Protein AF-A0A0J7JYN9-F1 (afdb_monomer_lite)

Sequence (195 aa):
MRRTNKNFGGDVMFTVDMVTIINQTKFLSNDKNKRRLIEYLSKHLQTAGVAVKQADHDADRLIVTTAIAESIQHDKVVTVGEDIDLAVLMIGLTHADRNIHFFKQGRGKTDIRVFYDPEASRQSIGDAGKRLMLALYGVPIEDTHLDNYRFKRFQTSVARAKLEGLVGRHVAVDDSAYNDPKSVCLVKECLVRIE

pLDDT: mean 71.58, std 19.41, range [25.06, 92.88]

Secondary structure (DSSP, 8-state):
-------PPPP----TT----S-HHHHHTSHHHHHHHHHHHHHHHHHTT------SS-HHHHHHHHHHHHTTT-S-EEEE-S-HHHHHHHHHHS-TTS-EEEE---S-----GGGT-TT--HHHHHHHHHHHHHHHTT--TT---HHHHHHHHHHHHHHHHHHTTS--------------TT-EEE-TTSS----

Foldseek 3Di:
DDDDPPLAADQDDDDPPDDDPDDPVNQLSDPNSLVVVQVVLLVVCVVVVHDADEDPDDVLVVQLVVQQVVQVVAVAAEEEDLDVVSVVVNVVPPDPVTRYYYHHPFPADQDCVLVVDPPRDPVNVVQSVQSVVCRSVNHPPPDSDPVVVVVVVVVVVVVVVVVVVDDDDDDDDDDDDDDDPRYDYNYPSSHDDDD

Organism: Lasius niger (NCBI:txid67767)

Radius of gyration: 20.42 Å; chains: 1; bounding box: 53×40×58 Å

Structure (mmCIF, N/CA/C/O backbone):
data_AF-A0A0J7JYN9-F1
#
_entry.id   AF-A0A0J7JYN9-F1
#
loop_
_atom_site.group_PDB
_atom_site.id
_atom_site.type_symbol
_atom_site.label_atom_id
_atom_site.label_alt_id
_atom_site.label_comp_id
_atom_site.label_asym_id
_atom_site.label_entity_id
_atom_site.label_seq_id
_atom_site.pdbx_PDB_ins_code
_atom_site.Cartn_x
_atom_site.Cartn_y
_atom_site.Cartn_z
_atom_site.occupancy
_atom_site.B_iso_or_equiv
_atom_site.auth_seq_id
_atom_site.auth_comp_id
_atom_site.auth_asym_id
_atom_site.auth_atom_id
_atom_site.pdbx_PDB_model_num
ATOM 1 N N . MET A 1 1 ? 33.692 20.670 -15.232 1.00 38.22 1 MET A N 1
ATOM 2 C CA . MET A 1 1 ? 32.420 20.457 -15.959 1.00 38.22 1 MET A CA 1
ATOM 3 C C . MET A 1 1 ? 32.318 18.974 -16.334 1.00 38.22 1 MET A C 1
ATOM 5 O O . MET A 1 1 ? 32.976 18.552 -17.274 1.00 38.22 1 MET A O 1
ATOM 9 N N . ARG A 1 2 ? 31.622 18.139 -15.544 1.00 41.62 2 ARG A N 1
ATOM 10 C CA . ARG A 1 2 ? 31.469 16.693 -15.824 1.00 41.62 2 ARG A CA 1
ATOM 11 C C . ARG A 1 2 ? 30.215 16.484 -16.677 1.00 41.62 2 ARG A C 1
ATOM 13 O O . ARG A 1 2 ? 29.117 16.743 -16.197 1.00 41.62 2 ARG A O 1
ATOM 20 N N . ARG A 1 3 ? 30.374 16.037 -17.926 1.00 44.75 3 ARG A N 1
ATOM 21 C CA . ARG A 1 3 ? 29.251 15.597 -18.770 1.00 44.75 3 ARG A CA 1
ATOM 22 C C . ARG A 1 3 ? 28.662 14.308 -18.182 1.00 44.75 3 ARG A C 1
ATOM 24 O O . ARG A 1 3 ? 29.355 13.305 -18.050 1.00 44.75 3 ARG A O 1
ATOM 31 N N . THR A 1 4 ? 27.395 14.373 -17.795 1.00 47.06 4 THR A N 1
ATOM 32 C CA . THR A 1 4 ? 26.549 13.267 -17.344 1.00 47.06 4 THR A CA 1
ATOM 33 C C . THR A 1 4 ? 26.216 12.333 -18.511 1.00 47.06 4 THR A C 1
ATOM 35 O O . THR A 1 4 ? 25.316 12.634 -19.288 1.00 47.06 4 THR A O 1
ATOM 38 N N . ASN A 1 5 ? 26.884 11.183 -18.612 1.00 46.59 5 ASN A N 1
ATOM 39 C CA . ASN A 1 5 ? 26.358 10.045 -19.370 1.00 46.59 5 ASN A CA 1
ATOM 40 C C . ASN A 1 5 ? 25.637 9.128 -18.377 1.00 46.59 5 ASN A C 1
ATOM 42 O O . ASN A 1 5 ? 26.256 8.269 -17.752 1.00 46.59 5 ASN A O 1
ATOM 46 N N . LYS A 1 6 ? 24.331 9.347 -18.174 1.00 54.72 6 LYS A N 1
ATOM 47 C CA . LYS A 1 6 ? 23.483 8.353 -17.501 1.00 54.72 6 LYS A CA 1
ATOM 48 C C . LYS A 1 6 ? 23.354 7.171 -18.465 1.00 54.72 6 LYS A C 1
ATOM 50 O O . LYS A 1 6 ? 22.736 7.305 -19.515 1.00 54.72 6 LYS A O 1
ATOM 55 N N . ASN A 1 7 ? 23.972 6.041 -18.131 1.00 58.22 7 ASN A N 1
ATOM 56 C CA . ASN A 1 7 ? 23.825 4.790 -18.874 1.00 58.22 7 ASN A CA 1
ATOM 57 C C . ASN A 1 7 ? 22.391 4.262 -18.710 1.00 58.22 7 ASN A C 1
ATOM 59 O O . ASN A 1 7 ? 22.127 3.442 -17.834 1.00 58.22 7 ASN A O 1
ATOM 63 N N . PHE A 1 8 ? 21.463 4.751 -19.528 1.00 60.78 8 PHE A N 1
ATOM 64 C CA . PHE A 1 8 ? 20.117 4.198 -19.621 1.00 60.78 8 PHE A CA 1
ATOM 65 C C . PHE A 1 8 ? 20.155 2.810 -20.273 1.00 60.78 8 PHE A C 1
ATOM 67 O O . PHE A 1 8 ? 20.978 2.537 -21.152 1.00 60.78 8 PHE A O 1
ATOM 74 N N . GLY A 1 9 ? 19.277 1.911 -19.827 1.00 68.69 9 GLY A N 1
ATOM 75 C CA . GLY A 1 9 ? 19.053 0.632 -20.493 1.00 68.69 9 GLY A CA 1
ATOM 76 C C . GLY A 1 9 ? 18.621 0.831 -21.945 1.00 68.69 9 GLY A C 1
ATOM 77 O O . GLY A 1 9 ? 17.941 1.805 -22.268 1.00 68.69 9 GLY A O 1
ATOM 78 N N . GLY A 1 10 ? 19.010 -0.095 -22.825 1.00 80.75 10 GLY A N 1
ATOM 79 C CA . GLY A 1 10 ? 18.531 -0.101 -24.208 1.00 80.75 10 GLY A CA 1
ATOM 80 C C . GLY A 1 10 ? 17.004 -0.188 -24.275 1.00 80.75 10 GLY A C 1
ATOM 81 O O . GLY A 1 10 ? 16.360 -0.628 -23.321 1.00 80.75 10 GLY A O 1
ATOM 82 N N . ASP A 1 11 ? 16.430 0.261 -25.388 1.00 84.19 11 ASP A N 1
ATOM 83 C CA . ASP A 1 11 ? 15.005 0.075 -25.659 1.00 84.19 11 ASP A CA 1
ATOM 84 C C . ASP A 1 11 ? 14.732 -1.419 -25.896 1.00 84.19 11 ASP A C 1
ATOM 86 O O . ASP A 1 11 ? 15.396 -2.037 -26.729 1.00 84.19 11 ASP A O 1
ATOM 90 N N . VAL A 1 12 ? 13.807 -2.009 -25.139 1.00 83.69 12 VAL A N 1
ATOM 91 C CA . VAL A 1 12 ? 13.514 -3.446 -25.179 1.00 83.69 12 VAL A CA 1
ATOM 92 C C . VAL A 1 12 ? 12.083 -3.652 -25.648 1.00 83.69 12 VAL A C 1
ATOM 94 O O . VAL A 1 12 ? 11.126 -3.194 -25.021 1.00 83.69 12 VAL A O 1
ATOM 97 N N . MET A 1 13 ? 11.939 -4.379 -26.751 1.00 83.62 13 MET A N 1
ATOM 98 C CA . MET A 1 13 ? 10.662 -4.933 -27.186 1.00 83.62 13 MET A CA 1
ATOM 99 C C . MET A 1 13 ? 10.575 -6.356 -26.647 1.00 83.62 13 MET A C 1
ATOM 101 O O . MET A 1 13 ? 11.394 -7.190 -27.026 1.00 83.62 13 MET A O 1
ATOM 105 N N . PHE A 1 14 ? 9.633 -6.613 -25.742 1.00 81.62 14 PHE A N 1
ATOM 106 C CA . PHE A 1 14 ? 9.467 -7.916 -25.101 1.00 81.62 14 PHE A CA 1
ATOM 107 C C . PHE A 1 14 ? 8.053 -8.460 -25.308 1.00 81.62 14 PHE A C 1
ATOM 109 O O . PHE A 1 14 ? 7.089 -7.704 -25.439 1.00 81.62 14 PHE A O 1
ATOM 116 N N . THR A 1 15 ? 7.959 -9.785 -25.359 1.00 78.88 15 THR A N 1
ATOM 117 C CA . THR A 1 15 ? 6.719 -10.563 -25.439 1.00 78.88 15 THR A CA 1
ATOM 118 C C . THR A 1 15 ? 6.580 -11.433 -24.189 1.00 78.88 15 THR A C 1
ATOM 120 O O . THR A 1 15 ? 7.527 -11.545 -23.412 1.00 78.88 15 THR A O 1
ATOM 123 N N . VAL A 1 16 ? 5.406 -12.042 -23.989 1.00 72.62 16 VAL A N 1
ATOM 124 C CA . VAL A 1 16 ? 5.080 -12.853 -22.795 1.00 72.62 16 VAL A CA 1
ATOM 125 C C . VAL A 1 16 ? 6.121 -13.942 -22.533 1.00 72.62 16 VAL A C 1
ATOM 127 O O . VAL A 1 16 ? 6.549 -14.132 -21.402 1.00 72.62 16 VAL A O 1
ATOM 130 N N . ASP A 1 17 ? 6.569 -14.602 -23.599 1.00 77.12 17 ASP A N 1
ATOM 131 C CA . ASP A 1 17 ? 7.459 -15.764 -23.524 1.00 77.12 17 ASP A CA 1
ATOM 132 C C . ASP A 1 17 ? 8.952 -15.385 -23.554 1.00 77.12 17 ASP A C 1
ATOM 134 O O . ASP A 1 17 ? 9.829 -16.251 -23.598 1.00 77.12 17 ASP A O 1
ATOM 138 N N . MET A 1 18 ? 9.276 -14.087 -23.574 1.00 81.00 18 MET A N 1
ATOM 139 C CA . MET A 1 18 ? 10.654 -13.626 -23.700 1.00 81.00 18 MET A CA 1
ATOM 140 C C . MET A 1 18 ? 11.376 -13.644 -22.349 1.00 81.00 18 MET A C 1
ATOM 142 O O . MET A 1 18 ? 11.083 -12.854 -21.454 1.00 81.00 18 MET A O 1
ATOM 146 N N . VAL A 1 19 ? 12.429 -14.456 -22.241 1.00 73.75 19 VAL A N 1
ATOM 147 C CA . VAL A 1 19 ? 13.374 -14.375 -21.119 1.00 73.75 19 VAL A CA 1
ATOM 148 C C . VAL A 1 19 ? 14.332 -13.206 -21.355 1.00 73.75 19 VAL A C 1
ATOM 150 O O . VAL A 1 19 ? 15.215 -13.257 -22.214 1.00 73.75 19 VAL A O 1
ATOM 153 N N . THR A 1 20 ? 14.174 -12.119 -20.601 1.00 68.56 20 THR A N 1
ATOM 154 C CA . THR A 1 20 ? 15.072 -10.962 -20.701 1.00 68.56 20 THR A CA 1
ATOM 155 C C . THR A 1 20 ? 16.401 -11.231 -19.995 1.00 68.56 20 THR A C 1
ATOM 157 O O . THR A 1 20 ? 16.443 -11.433 -18.787 1.00 68.56 20 THR A O 1
ATOM 160 N N . ILE A 1 21 ? 17.511 -11.139 -20.734 1.00 78.50 21 ILE A N 1
ATOM 161 C CA . ILE A 1 21 ? 18.886 -11.274 -20.199 1.00 78.50 21 ILE A CA 1
ATOM 162 C C . ILE A 1 21 ? 19.327 -9.996 -19.443 1.00 78.50 21 ILE A C 1
ATOM 164 O O . ILE A 1 21 ? 20.354 -9.950 -18.766 1.00 78.50 21 ILE A O 1
ATOM 168 N N . ILE A 1 22 ? 18.551 -8.917 -19.557 1.00 80.56 22 ILE A N 1
ATOM 169 C CA . ILE A 1 22 ? 18.869 -7.611 -18.983 1.00 80.56 22 ILE A CA 1
ATOM 170 C C . ILE A 1 22 ? 18.471 -7.595 -17.504 1.00 80.56 22 ILE A C 1
ATOM 172 O O . ILE A 1 22 ? 17.352 -7.945 -17.150 1.00 80.56 22 ILE A O 1
ATOM 176 N N . ASN A 1 23 ? 19.376 -7.128 -16.640 1.00 83.00 23 ASN A N 1
ATOM 177 C CA . ASN A 1 23 ? 19.081 -6.916 -15.222 1.00 83.00 23 ASN A CA 1
ATOM 178 C C . ASN A 1 23 ? 17.904 -5.933 -15.050 1.00 83.00 23 ASN A C 1
ATOM 180 O O . ASN A 1 23 ? 17.894 -4.873 -15.682 1.00 83.00 23 ASN A O 1
ATOM 184 N N . GLN A 1 24 ? 16.975 -6.258 -14.148 1.00 83.94 24 GLN A N 1
ATOM 185 C CA . GLN A 1 24 ? 15.835 -5.442 -13.733 1.00 83.94 24 GLN A CA 1
ATOM 186 C C . GLN A 1 24 ? 16.175 -3.951 -13.596 1.00 83.94 24 GLN A C 1
ATOM 188 O O . GLN A 1 24 ? 15.554 -3.132 -14.260 1.00 83.94 24 GLN A O 1
ATOM 193 N N . THR A 1 25 ? 17.195 -3.567 -12.824 1.00 82.81 25 THR A N 1
ATOM 194 C CA . THR A 1 25 ? 17.520 -2.140 -12.615 1.00 82.81 25 THR A CA 1
ATOM 195 C C . THR A 1 25 ? 17.874 -1.434 -13.925 1.00 82.81 25 THR A C 1
ATOM 197 O O . THR A 1 25 ? 17.509 -0.282 -14.152 1.00 82.81 25 THR A O 1
ATOM 200 N N . LYS A 1 26 ? 18.560 -2.138 -14.832 1.00 83.25 26 LYS A N 1
ATOM 201 C CA . LYS A 1 26 ? 18.935 -1.600 -16.142 1.00 83.25 26 LYS A CA 1
ATOM 202 C C . LYS A 1 26 ? 17.728 -1.523 -17.069 1.00 83.25 26 LYS A C 1
ATOM 204 O O . LYS A 1 26 ? 17.564 -0.514 -17.746 1.00 83.25 26 LYS A O 1
ATOM 209 N N . PHE A 1 27 ? 16.878 -2.544 -17.074 1.00 85.81 27 PHE A N 1
ATOM 210 C CA . PHE A 1 27 ? 15.635 -2.550 -17.840 1.00 85.81 27 PHE A CA 1
ATOM 211 C C . PHE A 1 27 ? 14.717 -1.399 -17.411 1.00 85.81 27 PHE A C 1
ATOM 213 O O . PHE A 1 27 ? 14.272 -0.620 -18.253 1.00 85.81 27 PHE A O 1
ATOM 220 N N . LEU A 1 28 ? 14.532 -1.247 -16.099 1.00 85.19 28 LEU A N 1
ATOM 221 C CA . LEU A 1 28 ? 13.685 -0.229 -15.496 1.00 85.19 28 LEU A CA 1
ATOM 222 C C . LEU A 1 28 ? 14.291 1.157 -15.555 1.00 85.19 28 LEU A C 1
ATOM 224 O O . LEU A 1 28 ? 13.545 2.112 -15.554 1.00 85.19 28 LEU A O 1
ATOM 228 N N . SER A 1 29 ? 15.602 1.329 -15.699 1.00 83.62 29 SER A N 1
ATOM 229 C CA . SER A 1 29 ? 16.149 2.679 -15.887 1.00 83.62 29 SER A CA 1
ATOM 230 C C . SER A 1 29 ? 15.574 3.409 -17.115 1.00 83.62 29 SER A C 1
ATOM 232 O O . SER A 1 29 ? 15.625 4.633 -17.156 1.00 83.62 29 SER A O 1
ATOM 234 N N . ASN A 1 30 ? 15.034 2.686 -18.105 1.00 84.88 30 ASN A N 1
ATOM 235 C CA . ASN A 1 30 ? 14.475 3.246 -19.332 1.00 84.88 30 ASN A CA 1
ATOM 236 C C . ASN A 1 30 ? 12.947 3.421 -19.244 1.00 84.88 30 ASN A C 1
ATOM 238 O O . ASN A 1 30 ? 12.197 2.447 -19.159 1.00 84.88 30 ASN A O 1
ATOM 242 N N . ASP A 1 31 ? 12.479 4.664 -19.372 1.00 85.06 31 ASP A N 1
ATOM 243 C CA . ASP A 1 31 ? 11.058 5.018 -19.261 1.00 85.06 31 ASP A CA 1
ATOM 244 C C . ASP A 1 31 ? 10.167 4.390 -20.343 1.00 85.06 31 ASP A C 1
ATOM 246 O O . ASP A 1 31 ? 8.990 4.128 -20.094 1.00 85.06 31 ASP A O 1
ATOM 250 N N . LYS A 1 32 ? 10.698 4.107 -21.542 1.00 85.50 32 LYS A N 1
ATOM 251 C CA . LYS A 1 32 ? 9.938 3.399 -22.588 1.00 85.50 32 LYS A CA 1
ATOM 252 C C . LYS A 1 32 ? 9.649 1.964 -22.166 1.00 85.50 32 LYS A C 1
ATOM 254 O O . LYS A 1 32 ? 8.532 1.489 -22.352 1.00 85.50 32 LYS A O 1
ATOM 259 N N . ASN A 1 33 ? 10.634 1.304 -21.560 1.00 87.00 33 ASN A N 1
ATOM 260 C CA . ASN A 1 33 ? 10.485 -0.057 -21.055 1.00 87.00 33 ASN A CA 1
ATOM 261 C C . ASN A 1 33 ? 9.500 -0.091 -19.883 1.00 87.00 33 ASN A C 1
ATOM 263 O O . ASN A 1 33 ? 8.601 -0.928 -19.882 1.00 87.00 33 ASN A O 1
ATOM 267 N N . LYS A 1 34 ? 9.613 0.861 -18.940 1.00 85.81 34 LYS A N 1
ATOM 268 C CA . LYS A 1 34 ? 8.647 1.020 -17.838 1.00 85.81 34 LYS A CA 1
ATOM 269 C C . LYS A 1 34 ? 7.223 1.148 -18.366 1.00 85.81 34 LYS A C 1
ATOM 271 O O . LYS A 1 34 ? 6.345 0.404 -17.948 1.00 85.81 34 LYS A O 1
ATOM 276 N N . ARG A 1 35 ? 7.006 2.061 -19.317 1.00 85.31 35 ARG A N 1
ATOM 277 C CA . ARG A 1 35 ? 5.677 2.328 -19.874 1.00 85.31 35 ARG A CA 1
ATOM 278 C C . ARG A 1 35 ? 5.087 1.104 -20.563 1.00 85.31 35 ARG A C 1
ATOM 280 O O . ARG A 1 35 ? 3.962 0.739 -20.256 1.00 85.31 35 ARG A O 1
ATOM 287 N N . ARG A 1 36 ? 5.861 0.426 -21.419 1.00 87.00 36 ARG A N 1
ATOM 288 C CA . ARG A 1 36 ? 5.397 -0.806 -22.077 1.00 87.00 36 ARG A CA 1
ATOM 289 C C . ARG A 1 36 ? 5.079 -1.908 -21.075 1.00 87.00 36 ARG A C 1
ATOM 291 O O . ARG A 1 36 ? 4.117 -2.638 -21.274 1.00 87.00 36 ARG A O 1
ATOM 298 N N . LEU A 1 37 ? 5.861 -2.027 -20.002 1.00 87.81 37 LEU A N 1
ATOM 299 C CA . LEU A 1 37 ? 5.603 -3.015 -18.957 1.00 87.81 37 LEU A CA 1
ATOM 300 C C . LEU A 1 37 ? 4.318 -2.701 -18.188 1.00 87.81 37 LEU A C 1
ATOM 302 O O . LEU A 1 37 ? 3.512 -3.601 -17.971 1.00 87.81 37 LEU A O 1
ATOM 306 N N . ILE A 1 38 ? 4.081 -1.430 -17.864 1.00 86.81 38 ILE A N 1
A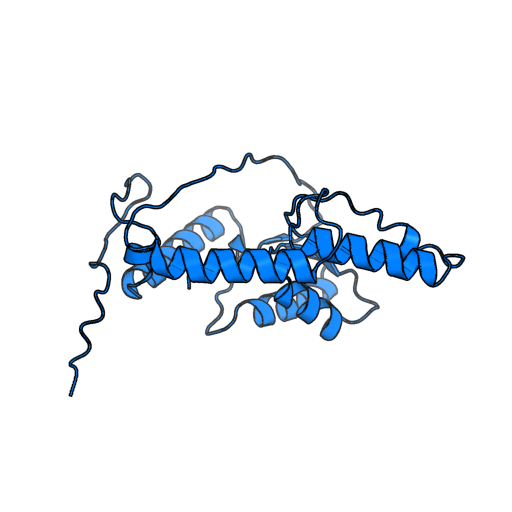TOM 307 C CA . ILE A 1 38 ? 2.829 -0.977 -17.247 1.00 86.81 38 ILE A CA 1
ATOM 308 C C . ILE A 1 38 ? 1.633 -1.247 -18.167 1.00 86.81 38 ILE A C 1
ATOM 310 O O . ILE A 1 38 ? 0.645 -1.824 -17.719 1.00 86.81 38 ILE A O 1
ATOM 314 N N . GLU A 1 39 ? 1.719 -0.883 -19.447 1.00 87.50 39 GLU A N 1
ATOM 315 C CA . GLU A 1 39 ? 0.658 -1.119 -20.436 1.00 87.50 39 GLU A CA 1
ATOM 316 C C . GLU A 1 39 ? 0.359 -2.615 -20.595 1.00 87.50 39 GLU A C 1
ATOM 318 O O . GLU A 1 39 ? -0.801 -3.031 -20.600 1.00 87.50 39 GLU A O 1
ATOM 323 N N . TYR A 1 40 ? 1.411 -3.431 -20.680 1.00 88.25 40 TYR A N 1
ATOM 324 C CA . TYR A 1 40 ? 1.302 -4.877 -20.809 1.00 88.25 40 TYR A CA 1
ATOM 325 C C . TYR A 1 40 ? 0.595 -5.508 -19.601 1.00 88.25 40 TYR A C 1
ATOM 327 O O . TYR A 1 40 ? -0.392 -6.226 -19.770 1.00 88.25 40 TYR A O 1
ATOM 335 N N . LEU A 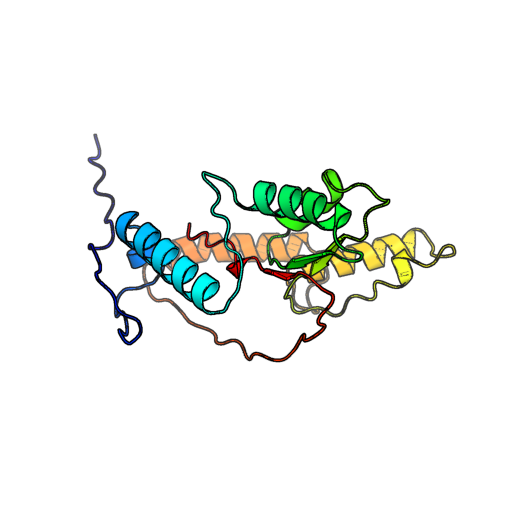1 41 ? 1.054 -5.200 -18.384 1.00 87.06 41 LEU A N 1
ATOM 336 C CA . LEU A 1 41 ? 0.463 -5.711 -17.146 1.00 87.06 41 LEU A CA 1
ATOM 337 C C . LEU A 1 41 ? -0.981 -5.232 -16.969 1.00 87.06 41 LEU A C 1
ATOM 339 O O . LEU A 1 41 ? -1.857 -6.030 -16.644 1.00 87.06 41 LEU A O 1
ATOM 343 N N . SER A 1 42 ? -1.251 -3.958 -17.268 1.00 85.69 42 SER A N 1
ATOM 344 C CA . SER A 1 42 ? -2.602 -3.391 -17.200 1.00 85.69 42 SER A CA 1
ATOM 345 C C . SER A 1 42 ? -3.568 -4.150 -18.105 1.00 85.69 42 SER A C 1
ATOM 347 O O . SER A 1 42 ? -4.649 -4.544 -17.674 1.00 85.69 42 SER A O 1
ATOM 349 N N . LYS A 1 43 ? -3.160 -4.423 -19.349 1.00 87.00 43 LYS A N 1
ATOM 350 C CA . LYS A 1 43 ? -3.974 -5.182 -20.301 1.00 87.00 43 LYS A CA 1
ATOM 351 C C . LYS A 1 43 ? -4.181 -6.630 -19.856 1.00 87.00 43 LYS A C 1
ATOM 353 O O . LYS A 1 43 ? -5.272 -7.172 -20.033 1.00 87.00 43 LYS A O 1
ATOM 358 N N . HIS A 1 44 ? -3.153 -7.260 -19.290 1.00 86.75 44 HIS A N 1
ATOM 359 C CA . HIS A 1 44 ? -3.241 -8.633 -18.798 1.00 86.75 44 HIS A CA 1
ATOM 360 C C . HIS A 1 44 ? -4.245 -8.754 -17.641 1.00 86.75 44 HIS A C 1
ATOM 362 O O . HIS A 1 44 ? -5.139 -9.595 -17.692 1.00 86.75 44 HIS A O 1
ATOM 368 N N . LEU A 1 45 ? -4.172 -7.849 -16.662 1.00 84.19 45 LEU A N 1
ATOM 369 C CA . LEU A 1 45 ? -5.106 -7.789 -15.533 1.00 84.19 45 LEU A CA 1
ATOM 370 C C . LEU A 1 45 ? -6.542 -7.497 -15.984 1.00 84.19 45 LEU A C 1
ATOM 372 O O . LEU A 1 45 ? -7.471 -8.186 -15.570 1.00 84.19 45 LEU A O 1
ATOM 376 N N . GLN A 1 46 ? -6.723 -6.544 -16.900 1.00 85.25 46 GLN A N 1
ATOM 377 C CA . GLN A 1 46 ? -8.036 -6.255 -17.489 1.00 85.25 46 GLN A CA 1
ATOM 378 C C . GLN A 1 46 ? -8.624 -7.472 -18.211 1.00 85.25 46 GLN A C 1
ATOM 380 O O . GLN A 1 46 ? -9.815 -7.746 -18.092 1.00 85.25 46 GLN A O 1
ATOM 385 N N . THR A 1 47 ? -7.790 -8.238 -18.921 1.00 87.94 47 THR A N 1
ATOM 386 C CA . THR A 1 47 ? -8.214 -9.480 -19.591 1.00 87.94 47 THR A CA 1
ATOM 387 C C . THR A 1 47 ? -8.631 -10.552 -18.581 1.00 87.94 47 THR A C 1
ATOM 389 O O . THR A 1 47 ? -9.558 -11.312 -18.845 1.00 87.94 47 THR A O 1
ATOM 392 N N . ALA A 1 48 ? -8.007 -10.578 -17.402 1.00 85.38 48 ALA A N 1
ATOM 393 C CA . ALA A 1 48 ? -8.402 -11.430 -16.281 1.00 85.38 48 ALA A CA 1
ATOM 394 C C . ALA A 1 48 ? -9.652 -10.923 -15.525 1.00 85.38 48 ALA A C 1
ATOM 396 O O . ALA A 1 48 ? -10.027 -11.501 -14.508 1.00 85.38 48 ALA A O 1
ATOM 397 N N . GLY A 1 49 ? -10.308 -9.857 -16.004 1.00 81.88 49 GLY A N 1
ATOM 398 C CA . GLY A 1 49 ? -11.509 -9.284 -15.389 1.00 81.88 49 GLY A CA 1
ATOM 399 C C . GLY A 1 49 ? -11.227 -8.345 -14.216 1.00 81.88 49 GLY A C 1
ATOM 400 O O . GLY A 1 49 ? -12.150 -7.979 -13.490 1.00 81.88 49 GLY A O 1
ATOM 401 N N . VAL A 1 50 ? -9.972 -7.937 -14.023 1.00 83.44 50 VAL A N 1
ATOM 402 C CA . VAL A 1 50 ? -9.565 -7.052 -12.931 1.00 83.44 50 VAL A CA 1
ATOM 403 C C . VAL A 1 50 ? -9.566 -5.599 -13.399 1.00 83.44 50 VAL A C 1
ATOM 405 O O . VAL A 1 50 ? -8.960 -5.249 -14.413 1.00 83.44 50 VAL A O 1
ATOM 408 N N . ALA A 1 51 ? -10.234 -4.723 -12.648 1.00 83.50 51 ALA A N 1
ATOM 409 C CA . ALA A 1 51 ? -10.225 -3.293 -12.929 1.00 83.50 51 ALA A CA 1
ATOM 410 C C . ALA A 1 51 ? -8.849 -2.685 -12.609 1.00 83.50 51 ALA A C 1
ATOM 412 O O . ALA A 1 51 ? -8.318 -2.864 -11.515 1.00 83.50 51 ALA A O 1
ATOM 413 N N . VAL A 1 52 ? -8.297 -1.921 -13.552 1.00 83.94 52 VAL A N 1
ATOM 414 C CA . VAL A 1 52 ? -6.991 -1.263 -13.412 1.00 83.94 52 VAL A CA 1
ATOM 415 C C . VAL A 1 52 ? -7.177 0.248 -13.458 1.00 83.94 52 VAL A C 1
ATOM 417 O O . VAL A 1 52 ? -7.837 0.773 -14.355 1.00 83.94 52 VAL A O 1
ATOM 420 N N . LYS A 1 53 ? -6.563 0.948 -12.504 1.00 85.38 53 LYS A N 1
ATOM 421 C CA . LYS A 1 53 ? -6.413 2.410 -12.492 1.00 85.38 53 LYS A CA 1
ATOM 422 C C . LYS A 1 53 ? -4.915 2.705 -12.552 1.00 85.38 53 LYS A C 1
ATOM 424 O O . LYS A 1 53 ? -4.144 1.950 -11.983 1.00 85.38 53 LYS A O 1
ATOM 429 N N . GLN A 1 54 ? -4.486 3.766 -13.227 1.00 82.38 54 GLN A N 1
ATOM 430 C CA . GLN A 1 54 ? -3.075 4.169 -13.260 1.00 82.38 54 GLN A CA 1
ATOM 431 C C . GLN A 1 54 ? -2.912 5.492 -12.508 1.00 82.38 54 GLN A C 1
ATOM 433 O O . GLN A 1 54 ? -3.735 6.390 -12.663 1.00 82.38 54 GLN A O 1
ATOM 438 N N . ALA A 1 55 ? -1.874 5.601 -11.677 1.00 84.12 55 ALA A N 1
ATOM 439 C CA . ALA A 1 55 ? -1.515 6.858 -11.028 1.00 84.12 55 ALA A CA 1
ATOM 440 C C . ALA A 1 55 ? -0.633 7.704 -11.955 1.00 84.12 55 ALA A C 1
ATOM 442 O O . ALA A 1 55 ? 0.307 7.178 -12.551 1.00 84.12 55 ALA A O 1
ATOM 443 N N . ASP A 1 56 ? -0.883 9.013 -12.015 1.00 75.25 56 ASP A N 1
ATOM 444 C CA . ASP A 1 56 ? -0.012 9.954 -12.737 1.00 75.25 56 ASP A CA 1
ATOM 445 C C . ASP A 1 56 ? 1.316 10.198 -11.998 1.00 75.25 56 ASP A C 1
ATOM 447 O O . ASP A 1 56 ? 2.343 10.502 -12.609 1.00 75.25 56 ASP A O 1
ATOM 451 N N . HIS A 1 57 ? 1.289 10.075 -10.667 1.00 77.00 57 HIS A N 1
ATOM 452 C CA . HIS A 1 57 ? 2.418 10.304 -9.766 1.00 77.00 57 HIS A CA 1
ATOM 453 C C . HIS A 1 57 ? 2.497 9.180 -8.721 1.00 77.00 57 HIS A C 1
ATOM 455 O O . HIS A 1 57 ? 2.700 8.019 -9.066 1.00 77.00 57 HIS A O 1
ATOM 461 N N . ASP A 1 58 ? 2.329 9.506 -7.439 1.00 79.81 58 ASP A N 1
ATOM 462 C CA . ASP A 1 58 ? 2.389 8.527 -6.364 1.00 79.81 58 ASP A CA 1
ATOM 463 C C . ASP A 1 58 ? 1.120 7.667 -6.303 1.00 79.81 58 ASP A C 1
ATOM 465 O O . ASP A 1 58 ? -0.007 8.173 -6.252 1.00 79.81 58 ASP A O 1
ATOM 469 N N . ALA A 1 59 ? 1.319 6.351 -6.293 1.00 83.88 59 ALA A N 1
ATOM 470 C CA . ALA A 1 59 ? 0.243 5.374 -6.241 1.00 83.88 59 ALA A CA 1
ATOM 471 C C . ALA A 1 59 ? -0.380 5.283 -4.844 1.00 83.88 59 ALA A C 1
ATOM 473 O O . ALA A 1 59 ? -1.566 4.978 -4.743 1.00 83.88 59 ALA A O 1
ATOM 474 N N . ASP A 1 60 ? 0.372 5.586 -3.780 1.00 88.31 60 ASP A N 1
ATOM 475 C CA . ASP A 1 60 ? -0.096 5.375 -2.408 1.00 88.31 60 ASP A CA 1
ATOM 476 C C . ASP A 1 60 ? -1.360 6.195 -2.121 1.00 88.31 60 ASP A C 1
ATOM 478 O O . ASP A 1 60 ? -2.372 5.656 -1.670 1.00 88.31 60 ASP A O 1
ATOM 482 N N . ARG A 1 61 ? -1.365 7.483 -2.493 1.00 87.75 61 ARG A N 1
ATOM 483 C CA . ARG A 1 61 ? -2.550 8.339 -2.340 1.00 87.75 61 ARG A CA 1
ATOM 484 C C . ARG A 1 61 ? -3.742 7.822 -3.143 1.00 87.75 61 ARG A C 1
ATOM 486 O O . ARG A 1 61 ? -4.848 7.834 -2.612 1.00 87.75 61 ARG A O 1
ATOM 493 N N . LEU A 1 62 ? -3.527 7.380 -4.387 1.00 88.38 62 LEU A N 1
ATOM 494 C CA . LEU A 1 62 ? -4.599 6.868 -5.248 1.00 88.38 62 LEU A CA 1
ATOM 495 C C . LEU A 1 62 ? -5.188 5.557 -4.709 1.00 88.38 62 LEU A C 1
ATOM 497 O O . LEU A 1 62 ? -6.398 5.346 -4.797 1.00 88.38 62 LEU A O 1
ATOM 501 N N . ILE A 1 63 ? -4.358 4.701 -4.113 1.00 89.12 63 ILE A N 1
ATOM 502 C CA . ILE A 1 63 ? -4.799 3.474 -3.447 1.00 89.12 63 ILE A CA 1
ATOM 503 C C . ILE A 1 63 ? -5.703 3.819 -2.259 1.00 89.12 63 ILE A C 1
ATOM 505 O O . ILE A 1 63 ? -6.813 3.296 -2.175 1.00 89.12 63 ILE A O 1
ATOM 509 N N . VAL A 1 64 ? -5.276 4.732 -1.376 1.00 89.50 64 VAL A N 1
ATOM 510 C CA . VAL A 1 64 ? -6.057 5.102 -0.182 1.00 89.50 64 VAL A CA 1
ATOM 511 C C . VAL A 1 64 ? -7.376 5.779 -0.554 1.00 89.50 64 VAL A C 1
ATOM 513 O O . VAL A 1 64 ? -8.426 5.399 -0.039 1.00 89.50 64 VAL A O 1
ATOM 516 N N . THR A 1 65 ? -7.365 6.746 -1.477 1.00 90.00 65 THR A N 1
ATOM 517 C CA . THR A 1 65 ? -8.609 7.408 -1.904 1.00 90.00 65 THR A CA 1
ATOM 518 C C . THR A 1 65 ? -9.560 6.448 -2.601 1.00 90.00 65 THR A C 1
ATOM 520 O O . THR A 1 65 ? -10.768 6.536 -2.384 1.00 90.00 65 THR A O 1
ATOM 523 N N . THR A 1 66 ? -9.038 5.512 -3.400 1.00 89.00 66 THR A N 1
ATOM 524 C CA . THR A 1 66 ? -9.868 4.471 -4.012 1.00 89.00 66 THR A CA 1
ATOM 525 C C . THR A 1 66 ? -10.469 3.572 -2.940 1.00 89.00 66 THR A C 1
ATOM 527 O O . THR A 1 66 ? -11.676 3.379 -2.947 1.00 89.00 66 THR A O 1
ATOM 530 N N . ALA A 1 67 ? -9.682 3.096 -1.972 1.00 89.12 67 ALA A N 1
ATOM 531 C CA . ALA A 1 67 ? -10.192 2.251 -0.895 1.00 89.12 67 ALA A CA 1
ATOM 532 C C . ALA A 1 67 ? -11.328 2.929 -0.108 1.00 89.12 67 ALA A C 1
ATOM 534 O O . ALA A 1 67 ? -12.348 2.301 0.173 1.00 89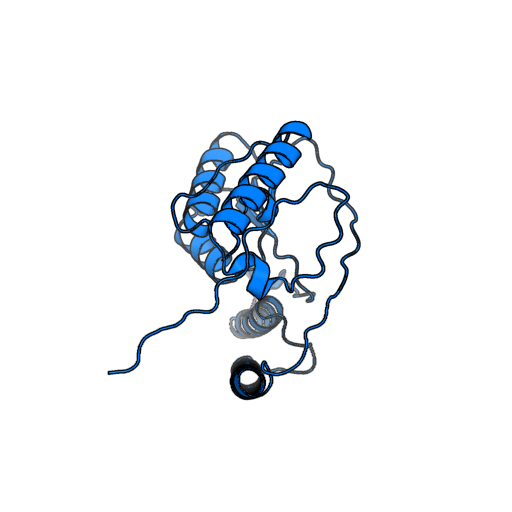.12 67 ALA A O 1
ATOM 535 N N . ILE A 1 68 ? -11.191 4.226 0.190 1.00 89.50 68 ILE A N 1
ATOM 536 C CA . ILE A 1 68 ? -12.232 5.014 0.864 1.00 89.50 68 ILE A CA 1
ATOM 537 C C . ILE A 1 68 ? -13.495 5.114 -0.001 1.00 89.50 68 ILE A C 1
ATOM 539 O O . ILE A 1 68 ? -14.592 4.904 0.514 1.00 89.50 68 ILE A O 1
ATOM 543 N N . ALA A 1 69 ? -13.363 5.392 -1.299 1.00 88.81 69 ALA A N 1
ATOM 544 C CA . ALA A 1 69 ? -14.510 5.463 -2.205 1.00 88.81 69 ALA A CA 1
ATOM 545 C C . ALA A 1 69 ? -15.243 4.113 -2.314 1.00 88.81 69 ALA A C 1
ATOM 547 O O . ALA A 1 69 ? -16.468 4.068 -2.204 1.00 88.81 69 ALA A O 1
ATOM 548 N N . GLU A 1 70 ? -14.499 3.013 -2.450 1.00 86.19 70 GLU A N 1
ATOM 549 C CA . GLU A 1 70 ? -15.057 1.657 -2.521 1.00 86.19 70 GLU A CA 1
ATOM 550 C C . GLU A 1 70 ? -15.710 1.233 -1.193 1.00 86.19 70 GLU A C 1
ATOM 552 O O . GLU A 1 70 ? -16.692 0.497 -1.194 1.00 86.19 70 GLU A O 1
ATOM 557 N N . SER A 1 71 ? -15.252 1.759 -0.049 1.00 85.75 71 SER A N 1
ATOM 558 C CA . SER A 1 71 ? -15.844 1.459 1.270 1.00 85.75 71 SER A CA 1
ATOM 559 C C . SER A 1 71 ? -17.270 1.991 1.455 1.00 85.75 71 SER A C 1
ATOM 561 O O . SER A 1 71 ? -17.929 1.685 2.445 1.00 85.75 71 SER A O 1
ATOM 563 N N . ILE A 1 72 ? -17.750 2.819 0.522 1.00 85.75 72 ILE A N 1
ATOM 564 C CA . ILE A 1 72 ? -19.144 3.271 0.479 1.00 85.75 72 ILE A CA 1
ATOM 565 C C . ILE A 1 72 ? -20.028 2.203 -0.177 1.00 85.75 72 ILE A C 1
ATOM 567 O O . ILE A 1 72 ? -21.188 2.058 0.197 1.00 85.75 72 ILE A O 1
ATOM 571 N N . GLN A 1 73 ? -19.490 1.478 -1.162 1.00 80.75 73 GLN A N 1
ATOM 572 C CA . GLN A 1 73 ? -20.229 0.492 -1.955 1.00 80.75 73 GLN A CA 1
ATOM 573 C C . GLN A 1 73 ? -20.047 -0.944 -1.452 1.00 80.75 73 GLN A C 1
ATOM 575 O O . GLN A 1 73 ? -20.824 -1.824 -1.818 1.00 80.75 73 GLN A O 1
ATOM 580 N N . HIS A 1 74 ? -19.043 -1.179 -0.608 1.00 81.50 74 HIS A N 1
ATOM 581 C CA . HIS A 1 74 ? -18.674 -2.500 -0.124 1.00 81.50 74 HIS A CA 1
ATOM 582 C C . HIS A 1 74 ? -18.579 -2.540 1.402 1.00 81.50 74 HIS A C 1
ATOM 584 O O . HIS A 1 74 ? -17.964 -1.674 2.021 1.00 81.50 74 HIS A O 1
ATOM 590 N N . ASP A 1 75 ? -19.110 -3.612 1.996 1.00 79.62 75 ASP A N 1
ATOM 591 C CA . ASP A 1 75 ? -19.081 -3.853 3.448 1.00 79.62 75 ASP A CA 1
ATOM 592 C C . ASP A 1 75 ? -17.657 -4.013 4.003 1.00 79.62 75 ASP A C 1
ATOM 594 O O . ASP A 1 75 ? -17.418 -3.841 5.201 1.00 79.62 75 ASP A O 1
ATOM 598 N N . LYS A 1 76 ? -16.711 -4.403 3.143 1.00 83.81 76 LYS A N 1
ATOM 599 C CA . LYS A 1 76 ? -15.315 -4.645 3.497 1.00 83.81 76 LYS A CA 1
ATOM 600 C C . LYS A 1 76 ? -14.409 -4.344 2.313 1.00 83.81 76 LYS A C 1
ATOM 602 O O . LYS A 1 76 ? -14.575 -4.921 1.239 1.00 83.81 76 LYS A O 1
ATOM 607 N N . VAL A 1 77 ? -13.398 -3.514 2.546 1.00 83.19 77 VAL A N 1
ATOM 608 C CA . VAL A 1 77 ? -12.351 -3.212 1.563 1.00 83.19 77 VAL A CA 1
ATOM 609 C C . VAL A 1 77 ? -11.004 -3.648 2.114 1.00 83.19 77 VAL A C 1
ATOM 611 O O . VAL A 1 77 ? -10.696 -3.406 3.281 1.00 83.19 77 VAL A O 1
ATOM 614 N N . VAL A 1 78 ? -10.196 -4.306 1.283 1.00 85.38 78 VAL A N 1
ATOM 615 C CA . VAL A 1 78 ? -8.843 -4.725 1.660 1.00 85.38 78 VAL A CA 1
ATOM 616 C C . VAL A 1 78 ? -7.834 -4.102 0.708 1.00 85.38 78 VAL A C 1
ATOM 618 O O . VAL A 1 78 ? -7.861 -4.345 -0.497 1.00 85.38 78 VAL A O 1
ATOM 621 N N . THR A 1 79 ? -6.924 -3.321 1.276 1.00 85.81 79 THR A N 1
ATOM 622 C CA . THR A 1 79 ? -5.761 -2.768 0.587 1.00 85.81 79 THR A CA 1
ATOM 623 C C . THR A 1 79 ? -4.569 -3.670 0.847 1.00 85.81 79 THR A C 1
ATOM 625 O O . THR A 1 79 ? -4.188 -3.855 2.002 1.00 85.81 79 THR A O 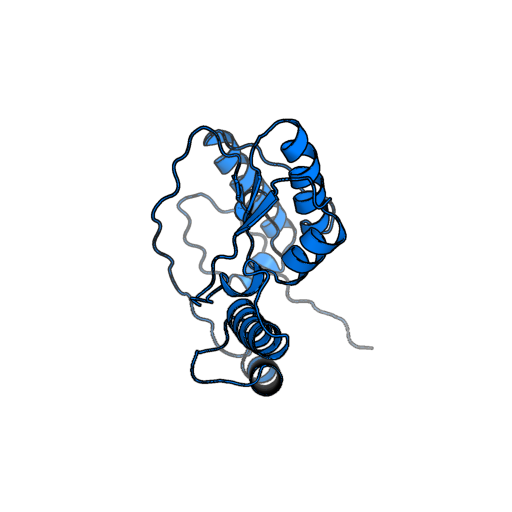1
ATOM 628 N N . VAL A 1 80 ? -3.948 -4.209 -0.198 1.00 84.31 80 VAL A N 1
ATOM 629 C CA . VAL A 1 80 ? -2.733 -5.023 -0.064 1.00 84.31 80 VAL A CA 1
ATOM 630 C C . VAL A 1 80 ? -1.518 -4.167 -0.379 1.00 84.31 80 VAL A C 1
ATOM 632 O O . VAL A 1 80 ? -1.518 -3.452 -1.377 1.00 84.31 80 VAL A O 1
ATOM 635 N N . GLY A 1 81 ? -0.466 -4.251 0.431 1.00 81.81 81 GLY A N 1
ATOM 636 C CA . GLY A 1 81 ? 0.795 -3.582 0.129 1.00 81.81 81 GLY A CA 1
ATOM 637 C C . GLY A 1 81 ? 1.917 -3.921 1.100 1.00 81.81 81 GLY A C 1
ATOM 638 O O . GLY A 1 81 ? 1.687 -4.342 2.230 1.00 81.81 81 GLY A O 1
ATOM 639 N N . GLU A 1 82 ? 3.159 -3.726 0.663 1.00 80.25 82 GLU A N 1
ATOM 640 C CA . GLU A 1 82 ? 4.329 -3.931 1.521 1.00 80.25 82 GLU A CA 1
ATOM 641 C C . GLU A 1 82 ? 4.784 -2.658 2.232 1.00 80.25 82 GLU A C 1
ATOM 643 O O . GLU A 1 82 ? 5.364 -2.743 3.316 1.00 80.25 82 GLU A O 1
ATOM 648 N N . ASP A 1 83 ? 4.522 -1.488 1.662 1.00 83.06 83 ASP A N 1
ATOM 649 C CA . ASP A 1 83 ? 5.099 -0.252 2.178 1.00 83.06 83 ASP A CA 1
ATOM 650 C C . ASP A 1 83 ? 4.421 0.210 3.467 1.00 83.06 83 ASP A C 1
ATOM 652 O O . ASP A 1 83 ? 3.196 0.254 3.589 1.00 83.06 83 ASP A O 1
ATOM 656 N N . ILE A 1 84 ? 5.251 0.572 4.444 1.00 82.44 84 ILE A N 1
ATOM 657 C CA . ILE A 1 84 ? 4.795 1.098 5.735 1.00 82.44 84 ILE A CA 1
ATOM 658 C C . ILE A 1 84 ? 4.189 2.489 5.545 1.00 82.44 84 ILE A C 1
ATOM 660 O O . ILE A 1 84 ? 3.205 2.812 6.205 1.00 82.44 84 ILE A O 1
ATOM 664 N N . ASP A 1 85 ? 4.729 3.281 4.618 1.00 84.81 85 ASP A N 1
ATOM 665 C CA . ASP A 1 85 ? 4.224 4.620 4.313 1.00 84.81 85 ASP A CA 1
ATOM 666 C C . ASP A 1 85 ? 2.763 4.570 3.839 1.00 84.81 85 ASP A C 1
ATOM 668 O O . ASP A 1 85 ? 1.946 5.381 4.273 1.00 84.81 85 ASP A O 1
ATOM 672 N N . LEU A 1 86 ? 2.387 3.536 3.076 1.00 85.44 86 LEU A N 1
ATOM 673 C CA . LEU A 1 86 ? 0.997 3.275 2.700 1.00 85.44 86 LEU A CA 1
ATOM 674 C C . LEU A 1 86 ? 0.121 2.951 3.922 1.00 85.44 86 LEU A C 1
ATOM 676 O O . LEU A 1 86 ? -0.990 3.465 4.032 1.00 85.44 86 LEU A O 1
ATOM 680 N N . ALA A 1 87 ? 0.613 2.148 4.871 1.00 85.31 87 ALA A N 1
ATOM 681 C CA . ALA A 1 87 ? -0.119 1.843 6.104 1.00 85.31 87 ALA A CA 1
ATOM 682 C C . ALA A 1 87 ? -0.343 3.099 6.966 1.00 85.31 87 ALA A C 1
ATOM 684 O O . ALA A 1 87 ? -1.437 3.319 7.485 1.00 85.31 87 ALA A O 1
ATOM 685 N N . VAL A 1 88 ? 0.682 3.946 7.086 1.00 87.81 88 VAL A N 1
ATOM 686 C CA . VAL A 1 88 ? 0.600 5.228 7.801 1.00 87.81 88 VAL A CA 1
ATOM 687 C C . VAL A 1 88 ? -0.393 6.162 7.111 1.00 87.81 88 VAL A C 1
ATOM 689 O O . VAL A 1 88 ? -1.225 6.777 7.779 1.00 87.81 88 VAL A O 1
ATOM 692 N N . LEU A 1 89 ? -0.358 6.228 5.778 1.00 90.06 89 LEU A N 1
ATOM 693 C CA . LEU A 1 89 ? -1.279 7.042 4.990 1.00 90.06 89 LEU A CA 1
ATOM 694 C C . LEU A 1 89 ? -2.736 6.582 5.157 1.00 90.06 89 LEU A C 1
ATOM 696 O O . LEU A 1 89 ? -3.627 7.418 5.304 1.00 90.06 89 LEU A O 1
ATOM 700 N N . MET A 1 90 ? -2.979 5.270 5.210 1.00 88.50 90 MET A N 1
ATOM 701 C CA . MET A 1 90 ? -4.303 4.699 5.482 1.00 88.50 90 MET A CA 1
ATOM 702 C C . MET A 1 90 ? -4.816 5.095 6.871 1.00 88.50 90 MET A C 1
ATOM 704 O O . MET A 1 90 ? -5.954 5.544 6.976 1.00 88.50 90 MET A O 1
ATOM 708 N N . ILE A 1 91 ? -3.987 4.991 7.919 1.00 87.25 91 ILE A N 1
ATOM 709 C CA . ILE A 1 91 ? -4.366 5.389 9.289 1.00 87.25 91 ILE A CA 1
ATOM 710 C C . ILE A 1 91 ? -4.709 6.883 9.356 1.00 87.25 91 ILE A C 1
ATOM 712 O O . ILE A 1 91 ? -5.641 7.268 10.055 1.00 87.25 91 ILE A O 1
ATOM 716 N N . GLY A 1 92 ? -3.965 7.727 8.639 1.00 88.81 92 GLY A N 1
ATOM 717 C CA . GLY A 1 92 ? -4.165 9.176 8.669 1.00 88.81 92 GLY A CA 1
ATOM 718 C C . GLY A 1 92 ? -5.374 9.677 7.874 1.00 88.81 92 GLY A C 1
ATOM 719 O O . GLY A 1 92 ? -5.929 10.716 8.223 1.00 88.81 92 GLY A O 1
ATOM 720 N N . LEU A 1 93 ? -5.767 8.983 6.800 1.00 89.62 93 LEU A N 1
ATOM 721 C CA . LEU A 1 93 ? -6.812 9.451 5.875 1.00 89.62 93 LEU A CA 1
ATOM 722 C C . LEU A 1 93 ? -8.140 8.695 5.983 1.00 89.62 93 LEU A C 1
ATOM 724 O O . LEU A 1 93 ? -9.158 9.203 5.516 1.00 89.62 93 LEU A O 1
ATOM 728 N N . THR A 1 94 ? -8.146 7.491 6.551 1.00 88.06 94 THR A N 1
ATOM 729 C CA . THR A 1 94 ? -9.362 6.677 6.651 1.00 88.06 94 THR A CA 1
ATOM 730 C C . THR A 1 94 ? -10.176 7.080 7.875 1.00 88.06 94 THR A C 1
ATOM 732 O O . THR A 1 94 ? -9.634 7.261 8.964 1.00 88.06 94 THR A O 1
ATOM 735 N N . HIS A 1 95 ? -11.495 7.191 7.720 1.00 84.19 95 HIS A N 1
ATOM 736 C CA . HIS A 1 95 ? -12.387 7.421 8.852 1.00 84.19 95 HIS A CA 1
ATOM 737 C C . HIS A 1 95 ? -12.580 6.139 9.675 1.00 84.19 95 HIS A C 1
ATOM 739 O O . HIS A 1 95 ? -12.693 5.046 9.123 1.00 84.19 95 HIS A O 1
ATOM 745 N N . ALA A 1 96 ? -12.648 6.274 11.002 1.00 80.31 96 ALA A N 1
ATOM 746 C CA . ALA A 1 96 ? -12.734 5.139 11.927 1.00 80.31 96 ALA A CA 1
ATOM 747 C C . ALA A 1 96 ? -14.040 4.322 11.811 1.00 80.31 96 ALA A C 1
ATOM 749 O O . ALA A 1 96 ? -14.098 3.202 12.307 1.00 80.31 96 ALA A O 1
ATOM 750 N N . ASP A 1 97 ? -15.077 4.865 11.167 1.00 83.06 97 ASP A N 1
ATOM 751 C CA . ASP A 1 97 ? -16.349 4.188 10.884 1.00 83.06 97 ASP A CA 1
ATOM 752 C C . ASP A 1 97 ? -16.283 3.271 9.649 1.00 83.06 97 ASP A C 1
ATOM 754 O O . ASP A 1 97 ? -17.234 2.539 9.377 1.00 83.06 97 ASP A O 1
ATOM 758 N N . ARG A 1 98 ? -15.183 3.303 8.884 1.00 80.38 98 ARG A N 1
ATOM 759 C CA . ARG A 1 98 ? -15.043 2.547 7.634 1.00 80.38 98 ARG A CA 1
ATOM 760 C C . ARG A 1 98 ? -14.321 1.230 7.852 1.00 80.38 98 ARG A C 1
ATOM 762 O O . ARG A 1 98 ? -13.254 1.168 8.456 1.00 80.38 98 ARG A O 1
ATOM 769 N N . ASN A 1 99 ? -14.883 0.171 7.276 1.00 83.38 99 ASN A N 1
ATOM 770 C CA . ASN A 1 99 ? -14.341 -1.177 7.373 1.00 83.38 99 ASN A CA 1
ATOM 771 C C . ASN A 1 99 ? -13.283 -1.432 6.287 1.00 83.38 99 ASN A C 1
ATOM 773 O O . ASN A 1 99 ? -13.493 -2.185 5.330 1.00 83.38 99 ASN A O 1
ATOM 777 N N . ILE A 1 100 ? -12.155 -0.731 6.413 1.00 84.94 100 ILE A N 1
ATOM 778 C CA . ILE A 1 100 ? -11.025 -0.833 5.491 1.00 84.94 100 ILE A CA 1
ATOM 779 C C . ILE A 1 100 ? -9.851 -1.485 6.209 1.00 84.94 100 ILE A C 1
ATOM 781 O O . ILE A 1 100 ? -9.403 -1.022 7.257 1.00 84.94 100 ILE A O 1
ATOM 785 N N . HIS A 1 101 ? -9.325 -2.555 5.625 1.00 84.50 101 HIS A N 1
ATOM 786 C CA . HIS A 1 101 ? -8.207 -3.301 6.185 1.00 84.50 101 HIS A CA 1
ATOM 787 C C . HIS A 1 101 ? -6.966 -3.154 5.322 1.00 84.50 101 HIS A C 1
ATOM 789 O O . HIS A 1 101 ? -7.033 -3.202 4.096 1.00 84.50 101 HIS A O 1
ATOM 795 N N . PHE A 1 102 ? -5.814 -3.050 5.974 1.00 84.31 102 PHE A N 1
ATOM 796 C CA . PHE A 1 102 ? -4.526 -3.130 5.308 1.00 84.31 102 PHE A CA 1
ATOM 797 C C . PHE A 1 102 ? -3.940 -4.531 5.484 1.00 84.31 102 PHE A C 1
ATOM 799 O O . PHE A 1 102 ? -3.713 -4.985 6.606 1.00 84.31 102 PHE A O 1
ATOM 806 N N . PHE A 1 103 ? -3.698 -5.216 4.372 1.00 82.81 103 PHE A N 1
ATOM 807 C CA . PHE A 1 103 ? -3.043 -6.510 4.341 1.00 82.81 103 PHE A CA 1
ATOM 808 C C . PHE A 1 103 ? -1.591 -6.342 3.902 1.00 82.81 103 PHE A C 1
ATOM 810 O O . PHE A 1 103 ? -1.292 -6.064 2.740 1.00 82.81 103 PHE A O 1
ATOM 817 N N . LYS A 1 104 ? -0.677 -6.539 4.852 1.00 78.19 104 LYS A N 1
ATOM 818 C CA . LYS A 1 104 ? 0.752 -6.580 4.571 1.00 78.19 104 LYS A CA 1
ATOM 819 C C . LYS A 1 104 ? 1.221 -8.016 4.426 1.00 78.19 104 LYS A C 1
ATOM 821 O O . LYS A 1 104 ? 1.270 -8.761 5.402 1.00 78.19 104 LYS A O 1
ATOM 826 N N . GLN A 1 105 ? 1.652 -8.361 3.220 1.00 66.62 105 GLN A N 1
ATOM 827 C CA . GLN A 1 105 ? 2.401 -9.583 2.959 1.00 66.62 105 GLN A CA 1
ATOM 828 C C . GLN A 1 105 ? 3.786 -9.465 3.621 1.00 66.62 105 GLN A C 1
ATOM 830 O O . GLN A 1 105 ? 4.681 -8.760 3.163 1.00 66.62 105 GLN A O 1
ATOM 835 N N . GLY A 1 106 ? 3.938 -10.051 4.807 1.00 61.06 106 GLY A N 1
ATOM 836 C CA . GLY A 1 106 ? 5.151 -9.946 5.613 1.00 61.06 106 GLY A CA 1
ATOM 837 C C . GLY A 1 106 ? 5.337 -11.161 6.512 1.00 61.06 106 GLY A C 1
ATOM 838 O O . GLY A 1 106 ? 4.379 -11.834 6.889 1.00 61.06 106 GLY A O 1
ATOM 839 N N . ARG A 1 107 ? 6.592 -11.458 6.863 1.00 56.94 107 ARG A N 1
ATOM 840 C CA . ARG A 1 107 ? 6.929 -12.542 7.793 1.00 56.94 107 ARG A CA 1
ATOM 841 C C . ARG A 1 107 ? 6.896 -11.998 9.218 1.00 56.94 107 ARG A C 1
ATOM 843 O O . ARG A 1 107 ? 7.805 -11.285 9.624 1.00 56.94 107 ARG A O 1
ATOM 850 N N . GLY A 1 108 ? 5.859 -12.342 9.973 1.00 56.03 108 GLY A N 1
ATOM 851 C CA . GLY A 1 108 ? 5.772 -12.013 11.394 1.00 56.03 108 GLY A CA 1
ATOM 852 C C . GLY A 1 108 ? 4.383 -12.289 11.951 1.00 56.03 108 GLY A C 1
ATOM 853 O O . GLY A 1 108 ? 3.408 -11.689 11.515 1.00 56.03 108 GLY A O 1
ATOM 854 N N . LYS A 1 109 ? 4.283 -13.209 12.914 1.00 60.00 109 LYS A N 1
ATOM 855 C CA . LYS A 1 109 ? 3.057 -13.407 13.692 1.00 60.00 109 LYS A CA 1
ATOM 856 C C . LYS A 1 109 ? 3.106 -12.448 14.874 1.00 60.00 109 LYS A C 1
ATOM 858 O O . LYS A 1 109 ? 3.797 -12.724 15.851 1.00 60.00 109 LYS A O 1
ATOM 863 N N . THR A 1 110 ? 2.396 -11.332 14.780 1.00 65.31 110 THR A N 1
ATOM 864 C CA . THR A 1 110 ? 2.233 -10.423 15.917 1.00 65.31 110 THR A CA 1
ATOM 865 C C . THR A 1 110 ? 0.881 -10.675 16.558 1.00 65.31 110 THR A C 1
ATOM 867 O O . THR A 1 110 ? -0.137 -10.714 15.870 1.00 65.31 110 THR A O 1
ATOM 870 N N . ASP A 1 111 ? 0.865 -10.849 17.878 1.00 68.00 111 ASP A N 1
ATOM 871 C CA . ASP A 1 111 ? -0.387 -10.954 18.616 1.00 68.00 111 ASP A CA 1
ATOM 872 C C . ASP A 1 111 ? -1.054 -9.577 18.698 1.00 68.00 111 ASP A C 1
ATOM 874 O O . ASP A 1 111 ? -0.677 -8.729 19.506 1.00 68.00 111 ASP A O 1
ATOM 878 N N . ILE A 1 112 ? -2.016 -9.340 17.808 1.00 76.50 112 ILE A N 1
ATOM 879 C CA . ILE A 1 112 ? -2.764 -8.080 17.740 1.00 76.50 112 ILE A CA 1
ATOM 880 C C . ILE A 1 112 ? -3.905 -8.011 18.761 1.00 76.50 112 ILE A C 1
ATOM 882 O O . ILE A 1 112 ? -4.517 -6.958 18.907 1.00 76.50 112 ILE A O 1
ATOM 886 N N . ARG A 1 113 ? -4.198 -9.104 19.481 1.00 81.06 113 ARG A N 1
ATOM 887 C CA . ARG A 1 113 ? -5.327 -9.175 20.426 1.00 81.06 113 ARG A CA 1
ATOM 888 C C . ARG A 1 113 ? -5.226 -8.146 21.547 1.00 81.06 113 ARG A C 1
ATOM 890 O O . ARG A 1 113 ? -6.242 -7.597 21.945 1.00 81.06 113 ARG A O 1
ATOM 897 N N . VAL A 1 114 ? -4.003 -7.820 21.968 1.00 84.44 114 VAL A N 1
ATOM 898 C CA . VAL A 1 114 ? -3.725 -6.816 23.008 1.00 84.44 114 VAL A CA 1
ATOM 899 C C . VAL A 1 114 ? -4.258 -5.425 22.637 1.00 84.44 114 VAL A C 1
ATOM 901 O O . VAL A 1 114 ? -4.590 -4.653 23.525 1.00 84.44 114 VAL A O 1
ATOM 904 N N . PHE A 1 115 ? -4.383 -5.091 21.347 1.00 82.81 115 PHE A N 1
ATOM 905 C CA . PHE A 1 115 ? -4.921 -3.791 20.919 1.00 82.81 115 PHE A CA 1
ATOM 906 C C . PHE A 1 115 ? -6.451 -3.707 20.977 1.00 82.81 115 PHE A C 1
ATOM 908 O O . PHE A 1 115 ? -6.995 -2.610 20.896 1.00 82.81 115 PHE A O 1
ATOM 915 N N . TYR A 1 116 ? -7.132 -4.847 21.100 1.00 81.69 116 TYR A N 1
ATOM 916 C CA . TYR A 1 116 ? -8.592 -4.932 21.184 1.00 81.69 116 TYR A CA 1
ATOM 917 C C . TYR A 1 116 ? -9.083 -5.238 22.601 1.00 81.69 116 TYR A C 1
ATOM 919 O O . TYR A 1 116 ? -10.289 -5.268 22.831 1.00 81.69 116 TYR A O 1
ATOM 927 N N . ASP A 1 117 ? -8.166 -5.489 23.535 1.00 87.25 117 ASP A N 1
ATOM 928 C CA . ASP A 1 117 ? -8.484 -5.773 24.927 1.00 87.25 117 ASP A CA 1
ATOM 929 C C . ASP A 1 117 ? -8.630 -4.452 25.709 1.00 87.25 117 ASP A C 1
ATOM 931 O O . ASP A 1 117 ? -7.640 -3.730 25.872 1.00 87.25 117 ASP A O 1
ATOM 935 N N . PRO A 1 118 ? -9.843 -4.104 26.185 1.00 85.00 118 PRO A N 1
ATOM 936 C CA . PRO A 1 118 ? -10.070 -2.874 26.941 1.00 85.00 118 PRO A CA 1
ATOM 937 C C . PRO A 1 118 ? -9.344 -2.859 28.295 1.00 85.00 118 PRO A C 1
ATOM 939 O O . PRO A 1 118 ? -9.088 -1.780 28.825 1.00 85.00 118 PRO A O 1
ATOM 942 N N . GLU A 1 119 ? -8.963 -4.026 28.824 1.00 92.25 119 GLU A N 1
ATOM 943 C CA . GLU A 1 119 ? -8.237 -4.173 30.091 1.00 92.25 119 GLU A CA 1
ATOM 944 C C . GLU A 1 119 ? -6.710 -4.220 29.893 1.00 92.25 119 GLU A C 1
ATOM 946 O O . GLU A 1 119 ? -5.943 -4.378 30.851 1.00 92.25 119 GLU A O 1
ATOM 951 N N . ALA A 1 120 ? -6.226 -4.068 28.655 1.00 89.06 120 ALA A N 1
ATOM 952 C CA . ALA A 1 120 ? -4.803 -4.122 28.367 1.00 89.06 120 ALA A CA 1
ATOM 953 C C . ALA A 1 120 ? -4.037 -2.990 29.071 1.00 89.06 120 ALA A C 1
ATOM 955 O O . ALA A 1 120 ? -4.276 -1.794 28.885 1.00 89.06 120 ALA A O 1
ATOM 956 N N . SER A 1 121 ? -3.017 -3.366 29.846 1.00 92.88 121 SER A N 1
ATOM 957 C CA . SER A 1 121 ? -2.119 -2.398 30.476 1.00 92.88 121 SER A CA 1
ATOM 958 C C . SER A 1 121 ? -1.342 -1.586 29.429 1.00 92.88 121 SER A C 1
ATOM 960 O O . SER A 1 121 ? -0.927 -2.110 28.388 1.00 92.88 121 SER A O 1
ATOM 962 N N . ARG A 1 122 ? -1.026 -0.320 29.745 1.00 90.00 122 ARG A N 1
ATOM 963 C CA . ARG A 1 122 ? -0.184 0.538 28.882 1.00 90.00 122 ARG A CA 1
ATOM 964 C C . ARG A 1 122 ? 1.138 -0.125 28.495 1.00 90.00 122 ARG A C 1
ATOM 966 O O . ARG A 1 122 ? 1.615 0.062 27.379 1.00 90.00 122 ARG A O 1
ATOM 973 N N . GLN A 1 123 ? 1.721 -0.904 29.403 1.00 88.31 123 GLN A N 1
ATOM 974 C CA . GLN A 1 123 ? 2.976 -1.602 29.155 1.00 88.31 123 GLN A CA 1
ATOM 975 C C . GLN A 1 123 ? 2.799 -2.743 28.151 1.00 88.31 123 GLN A C 1
ATOM 977 O O . GLN A 1 123 ? 3.554 -2.818 27.185 1.00 88.31 123 GLN A O 1
ATOM 982 N N . SER A 1 124 ? 1.749 -3.557 28.307 1.00 85.81 124 SER A N 1
ATOM 983 C CA . SER A 1 124 ? 1.425 -4.614 27.344 1.00 85.81 124 SER A CA 1
ATOM 984 C C . SER A 1 124 ? 1.114 -4.068 25.948 1.00 85.81 124 SER A C 1
ATOM 986 O O . SER A 1 124 ? 1.598 -4.625 24.964 1.00 85.81 124 SER A O 1
ATOM 988 N N . ILE A 1 125 ? 0.407 -2.935 25.854 1.00 86.81 125 ILE A N 1
ATOM 989 C CA . ILE A 1 125 ? 0.148 -2.243 24.583 1.00 86.81 125 ILE A CA 1
ATOM 990 C C . ILE A 1 125 ? 1.461 -1.739 23.977 1.00 86.81 125 ILE A C 1
ATOM 992 O O . ILE A 1 125 ? 1.705 -1.927 22.787 1.00 86.81 125 ILE A O 1
ATOM 996 N N . GLY A 1 126 ? 2.333 -1.132 24.788 1.00 85.19 126 GLY A N 1
ATOM 997 C CA . GLY A 1 126 ? 3.640 -0.654 24.341 1.00 85.19 126 GLY A CA 1
ATOM 998 C C . GLY A 1 126 ? 4.525 -1.778 23.802 1.00 85.19 126 GLY A C 1
ATOM 999 O O . GLY A 1 126 ? 5.140 -1.633 22.747 1.00 85.19 126 GLY A O 1
ATOM 1000 N N . ASP A 1 127 ? 4.562 -2.922 24.480 1.00 85.25 127 ASP A N 1
ATOM 1001 C CA . ASP A 1 127 ? 5.379 -4.064 24.070 1.00 85.25 127 ASP A CA 1
ATOM 1002 C C . ASP A 1 127 ? 4.793 -4.799 22.857 1.00 85.25 127 ASP A C 1
ATOM 1004 O O . ASP A 1 127 ? 5.541 -5.173 21.948 1.00 85.25 127 ASP A O 1
ATOM 1008 N N . ALA A 1 128 ? 3.466 -4.934 22.773 1.00 83.94 128 ALA A N 1
ATOM 1009 C CA . ALA A 1 128 ? 2.789 -5.403 21.565 1.00 83.94 128 ALA A CA 1
ATOM 1010 C C . ALA A 1 128 ? 3.040 -4.452 20.383 1.00 83.94 128 ALA A C 1
ATOM 1012 O O . ALA A 1 128 ? 3.345 -4.908 19.283 1.00 83.94 128 ALA A O 1
ATOM 1013 N N . GLY A 1 129 ? 3.008 -3.136 20.620 1.00 82.88 129 GLY A N 1
ATOM 1014 C CA . GLY A 1 129 ? 3.317 -2.093 19.639 1.00 82.88 129 GLY A CA 1
ATOM 1015 C C . GLY A 1 129 ? 4.740 -2.195 19.099 1.00 82.88 129 GLY A C 1
ATOM 1016 O O . GLY A 1 129 ? 4.944 -2.163 17.886 1.00 82.88 129 GLY A O 1
ATOM 1017 N N . LYS A 1 130 ? 5.731 -2.409 19.973 1.00 82.69 130 LYS A N 1
ATOM 1018 C CA . LYS A 1 130 ? 7.124 -2.653 19.559 1.00 82.69 130 LYS A CA 1
ATOM 1019 C C . LYS A 1 130 ? 7.236 -3.896 18.678 1.00 82.69 130 LYS A C 1
ATOM 1021 O O . LYS A 1 130 ? 7.858 -3.833 17.622 1.00 82.69 130 LYS A O 1
ATOM 1026 N N . ARG A 1 131 ? 6.612 -5.011 19.078 1.00 80.31 131 ARG A N 1
ATOM 1027 C CA . ARG A 1 131 ? 6.612 -6.262 18.294 1.00 80.31 131 ARG A CA 1
ATOM 1028 C C . ARG A 1 131 ? 5.924 -6.085 16.943 1.00 80.31 131 ARG A C 1
ATOM 1030 O O . ARG A 1 131 ? 6.437 -6.565 15.937 1.00 80.31 131 ARG A O 1
ATOM 1037 N N . LEU A 1 132 ? 4.808 -5.357 16.911 1.00 80.75 132 LEU A N 1
ATOM 1038 C CA . LEU A 1 132 ? 4.109 -5.011 15.677 1.00 80.75 132 LEU A CA 1
ATOM 1039 C C . LEU A 1 132 ? 5.014 -4.208 14.747 1.00 80.75 132 LEU A C 1
ATOM 1041 O O . LEU A 1 132 ? 5.152 -4.570 13.585 1.00 80.75 132 LEU A O 1
ATOM 1045 N N . MET A 1 133 ? 5.684 -3.178 15.263 1.00 79.50 133 MET A N 1
ATOM 1046 C CA . MET A 1 133 ? 6.621 -2.379 14.477 1.00 79.50 133 MET A CA 1
ATOM 1047 C C . MET A 1 133 ? 7.775 -3.227 13.935 1.00 79.50 133 MET A C 1
ATOM 1049 O O . MET A 1 133 ? 8.058 -3.170 12.744 1.00 79.50 133 MET A O 1
ATOM 1053 N N . LEU A 1 134 ? 8.403 -4.075 14.752 1.00 79.75 134 LEU A N 1
ATOM 1054 C CA . LEU A 1 134 ? 9.457 -4.986 14.284 1.00 79.75 134 LEU A CA 1
ATOM 1055 C C . LEU A 1 134 ? 8.963 -5.908 13.152 1.00 79.75 134 LEU A C 1
ATOM 1057 O O . LEU A 1 134 ? 9.643 -6.053 12.136 1.00 79.75 134 LEU A O 1
ATOM 1061 N N . ALA A 1 135 ? 7.754 -6.459 13.275 1.00 77.19 135 ALA A N 1
ATOM 1062 C CA . ALA A 1 135 ? 7.149 -7.279 12.228 1.00 77.19 135 ALA A CA 1
ATOM 1063 C C . ALA A 1 135 ? 6.857 -6.479 10.944 1.00 77.19 135 ALA A C 1
ATOM 1065 O O . ALA A 1 135 ? 7.148 -6.956 9.847 1.00 77.19 135 ALA A O 1
ATOM 1066 N N . LEU A 1 136 ? 6.350 -5.244 11.058 1.00 75.62 136 LEU A N 1
ATOM 1067 C CA . LEU A 1 136 ? 6.121 -4.358 9.910 1.00 75.62 136 LEU A CA 1
ATOM 1068 C C . LEU A 1 136 ? 7.427 -4.059 9.155 1.00 75.62 136 LEU A C 1
ATOM 1070 O O . LEU A 1 136 ? 7.434 -4.036 7.926 1.00 75.62 136 LEU A O 1
ATOM 1074 N N . TYR A 1 137 ? 8.546 -3.906 9.866 1.00 74.50 137 TYR A N 1
ATOM 1075 C CA . TYR A 1 137 ? 9.871 -3.701 9.267 1.00 74.50 137 TYR A CA 1
ATOM 1076 C C . TYR A 1 137 ? 10.549 -4.994 8.766 1.00 74.50 137 TYR A C 1
ATOM 1078 O O . TYR A 1 137 ? 11.661 -4.934 8.228 1.00 74.50 137 TYR A O 1
ATOM 1086 N N . GLY A 1 138 ? 9.899 -6.156 8.916 1.00 73.44 138 GLY A N 1
ATOM 1087 C CA . GLY A 1 138 ? 10.442 -7.458 8.520 1.00 73.44 138 GLY A CA 1
ATOM 1088 C C . GLY A 1 138 ? 11.705 -7.840 9.294 1.00 73.44 138 GLY A C 1
ATOM 1089 O O . GLY A 1 138 ? 12.587 -8.503 8.746 1.00 73.44 138 GLY A O 1
ATOM 1090 N N . VAL A 1 139 ? 11.827 -7.361 10.534 1.00 75.69 139 VAL A N 1
ATOM 1091 C CA . VAL A 1 139 ? 12.967 -7.651 11.406 1.00 75.69 139 VAL A CA 1
ATOM 1092 C C . VAL A 1 139 ? 12.924 -9.132 11.810 1.00 75.69 139 VAL A C 1
ATOM 1094 O O . VAL A 1 139 ? 11.859 -9.606 12.217 1.00 75.69 139 VAL A O 1
ATOM 1097 N N . PRO A 1 140 ? 14.035 -9.891 11.703 1.00 67.50 140 PRO A N 1
ATOM 1098 C CA . PRO A 1 140 ? 14.101 -11.249 12.239 1.00 67.50 140 PRO A CA 1
ATOM 1099 C C . PRO A 1 140 ? 13.729 -11.266 13.725 1.00 67.50 140 PRO A C 1
ATOM 1101 O O . PRO A 1 140 ? 14.089 -10.349 14.456 1.00 67.50 140 PRO A O 1
ATOM 1104 N N . ILE A 1 141 ? 13.057 -12.325 14.188 1.00 64.88 141 ILE A N 1
ATOM 1105 C CA . ILE A 1 141 ? 12.546 -12.454 15.574 1.00 64.88 141 ILE A CA 1
ATOM 1106 C C . ILE A 1 141 ? 13.661 -12.287 16.632 1.00 64.88 141 ILE A C 1
ATOM 1108 O O . ILE A 1 141 ? 13.398 -11.929 17.776 1.00 64.88 141 ILE A O 1
ATOM 1112 N N . GLU A 1 142 ? 14.905 -12.530 16.230 1.00 67.31 142 GLU A N 1
ATOM 1113 C CA . GLU A 1 142 ? 16.133 -12.451 17.024 1.00 67.31 142 GLU A CA 1
ATOM 1114 C C . GLU A 1 142 ? 16.502 -11.010 17.418 1.00 67.31 142 GLU A C 1
ATOM 1116 O O . GLU A 1 142 ? 17.081 -10.777 18.479 1.00 67.31 142 GLU A O 1
ATOM 1121 N N . ASP A 1 143 ? 16.151 -10.037 16.573 1.00 65.31 143 ASP A N 1
ATOM 1122 C CA . ASP A 1 143 ? 16.472 -8.627 16.767 1.00 65.31 143 ASP A CA 1
ATOM 1123 C C . ASP A 1 143 ? 15.318 -7.942 17.521 1.00 65.31 143 ASP A C 1
ATOM 1125 O O . ASP A 1 143 ? 14.213 -7.748 17.013 1.00 65.31 143 ASP A O 1
ATOM 1129 N N . THR A 1 144 ? 15.583 -7.541 18.764 1.00 67.75 144 THR A N 1
ATOM 1130 C CA . THR A 1 144 ? 14.571 -6.982 19.679 1.00 67.75 144 THR A CA 1
ATOM 1131 C C . THR A 1 144 ? 14.436 -5.461 19.607 1.00 67.75 144 THR A C 1
ATOM 1133 O O . THR A 1 144 ? 13.515 -4.899 20.203 1.00 67.75 144 THR A O 1
ATOM 1136 N N . HIS A 1 145 ? 15.333 -4.776 18.884 1.00 74.75 145 HIS A N 1
ATOM 1137 C CA . HIS A 1 145 ? 15.374 -3.315 18.826 1.00 74.75 145 HIS A CA 1
ATOM 1138 C C . HIS A 1 145 ? 15.362 -2.787 17.390 1.00 74.75 145 HIS A C 1
ATOM 1140 O O . HIS A 1 145 ? 16.272 -3.051 16.599 1.00 74.75 145 HIS A O 1
ATOM 1146 N N . LEU A 1 146 ? 14.347 -1.977 17.077 1.00 74.81 146 LEU A N 1
ATOM 1147 C CA . LEU A 1 146 ? 14.119 -1.459 15.729 1.00 74.81 146 LEU A CA 1
ATOM 1148 C C . LEU A 1 146 ? 15.286 -0.591 15.246 1.00 74.81 146 LEU A C 1
ATOM 1150 O O . LEU A 1 146 ? 15.694 -0.706 14.093 1.00 74.81 146 LEU A O 1
ATOM 1154 N N . ASP A 1 147 ? 15.860 0.232 16.125 1.00 77.31 147 ASP A N 1
ATOM 1155 C CA . ASP A 1 147 ? 16.966 1.118 15.747 1.00 77.31 147 ASP A CA 1
ATOM 1156 C C . ASP A 1 147 ? 18.241 0.347 15.401 1.00 77.31 147 ASP A C 1
ATOM 1158 O O . ASP A 1 147 ? 18.937 0.715 14.456 1.00 77.31 147 ASP A O 1
ATOM 1162 N N . ASN A 1 148 ? 18.510 -0.771 16.082 1.00 78.50 148 ASN A N 1
ATOM 1163 C CA . ASN A 1 148 ? 19.666 -1.614 15.776 1.00 78.50 148 ASN A CA 1
ATOM 1164 C C . ASN A 1 148 ? 19.497 -2.266 14.404 1.00 78.50 148 ASN A C 1
ATOM 1166 O O . ASN A 1 148 ? 20.422 -2.253 13.590 1.00 78.50 148 ASN A O 1
ATOM 1170 N N . TYR A 1 149 ? 18.295 -2.770 14.113 1.00 76.50 149 TYR A N 1
ATOM 1171 C CA . TYR A 1 149 ? 17.986 -3.313 12.796 1.00 76.50 149 TYR A CA 1
ATOM 1172 C C . TYR A 1 149 ? 18.067 -2.240 11.704 1.00 76.50 149 TYR A C 1
ATOM 1174 O O . TYR A 1 149 ? 18.687 -2.472 10.666 1.00 76.50 149 TYR A O 1
ATOM 1182 N N . ARG A 1 150 ? 17.509 -1.042 11.934 1.00 75.75 150 ARG A N 1
ATOM 1183 C CA . ARG A 1 150 ? 17.600 0.098 11.004 1.00 75.75 150 ARG A CA 1
ATOM 1184 C C . ARG A 1 150 ? 19.049 0.483 10.740 1.00 75.75 150 ARG A C 1
ATOM 1186 O O . ARG A 1 150 ? 19.423 0.647 9.581 1.00 75.75 150 ARG A O 1
ATOM 1193 N N . PHE A 1 151 ? 19.871 0.569 11.782 1.00 78.75 151 PHE A N 1
ATOM 1194 C CA . PHE A 1 151 ? 21.292 0.869 11.655 1.00 78.75 151 PHE A CA 1
ATOM 1195 C C . PHE A 1 151 ? 22.033 -0.222 10.873 1.00 78.75 151 PHE A C 1
ATOM 1197 O O . PHE A 1 151 ? 22.771 0.090 9.943 1.00 78.75 151 PHE A O 1
ATOM 1204 N N . LYS A 1 152 ? 21.766 -1.503 11.149 1.00 77.44 152 LYS A N 1
ATOM 1205 C CA . LYS A 1 152 ? 22.323 -2.642 10.399 1.00 77.44 152 LYS A CA 1
ATOM 1206 C C . LYS A 1 152 ? 21.896 -2.628 8.927 1.00 77.44 152 LYS A C 1
ATOM 1208 O O . LYS A 1 152 ? 22.732 -2.825 8.045 1.00 77.44 152 LYS A O 1
ATOM 1213 N N . ARG A 1 153 ? 20.623 -2.339 8.630 1.00 75.69 153 ARG A N 1
ATOM 1214 C CA . ARG A 1 153 ? 20.096 -2.138 7.265 1.00 75.69 153 ARG A CA 1
ATOM 1215 C C . ARG A 1 153 ? 20.769 -0.958 6.578 1.00 75.69 153 ARG A C 1
ATOM 1217 O O . ARG A 1 153 ? 21.144 -1.087 5.418 1.00 75.69 153 ARG A O 1
ATOM 1224 N N . PHE A 1 154 ? 20.955 0.156 7.280 1.00 74.75 154 PHE A N 1
ATOM 1225 C CA . PHE A 1 154 ? 21.658 1.330 6.774 1.00 74.75 154 PHE A CA 1
ATOM 1226 C C . PHE A 1 154 ? 23.116 1.000 6.444 1.00 74.75 154 PHE A C 1
ATOM 1228 O O . PHE A 1 154 ? 23.545 1.220 5.317 1.00 74.75 154 PHE A O 1
ATOM 1235 N N . GLN A 1 155 ? 23.854 0.385 7.369 1.00 74.69 155 GLN A N 1
ATOM 1236 C CA . GLN A 1 155 ? 25.226 -0.069 7.140 1.00 74.69 155 GLN A CA 1
ATOM 1237 C C . GLN A 1 155 ? 25.310 -1.042 5.961 1.00 74.69 155 GLN A C 1
ATOM 1239 O O . GLN A 1 155 ? 26.183 -0.898 5.110 1.00 74.69 155 GLN A O 1
ATOM 1244 N N . THR A 1 156 ? 24.374 -1.989 5.869 1.00 72.62 156 THR A N 1
ATOM 1245 C CA . THR A 1 156 ? 24.286 -2.934 4.747 1.00 72.62 156 THR A CA 1
ATOM 1246 C C . THR A 1 156 ? 23.976 -2.214 3.441 1.00 72.62 156 THR A C 1
ATOM 1248 O O . THR A 1 156 ? 24.568 -2.546 2.427 1.00 72.62 156 THR A O 1
ATOM 1251 N N . SER A 1 157 ? 23.101 -1.207 3.447 1.00 64.56 157 SER A N 1
ATOM 1252 C CA . SER A 1 157 ? 22.781 -0.381 2.278 1.00 64.56 157 SER A CA 1
ATOM 1253 C C . SER A 1 157 ? 23.993 0.431 1.814 1.00 64.56 157 SER A C 1
ATOM 1255 O O . SER A 1 157 ? 24.343 0.404 0.639 1.00 64.56 157 SER A O 1
ATOM 1257 N N . VAL A 1 158 ? 24.715 1.068 2.740 1.00 69.38 158 VAL A N 1
ATOM 1258 C CA . VAL A 1 158 ? 25.950 1.819 2.457 1.00 69.38 158 VAL A CA 1
ATOM 1259 C C . VAL A 1 158 ? 27.068 0.893 1.961 1.00 69.38 158 VAL A C 1
ATOM 1261 O O . VAL A 1 158 ? 27.800 1.239 1.033 1.00 69.38 158 VAL A O 1
ATOM 1264 N N . ALA A 1 159 ? 27.196 -0.305 2.534 1.00 66.19 159 ALA A N 1
ATOM 1265 C CA . ALA A 1 159 ? 28.139 -1.322 2.074 1.00 66.19 159 ALA A CA 1
ATOM 1266 C C . ALA A 1 159 ? 27.730 -1.910 0.712 1.00 66.19 159 ALA A C 1
ATOM 1268 O O . ALA A 1 159 ? 28.582 -2.155 -0.137 1.00 66.19 159 ALA A O 1
ATOM 1269 N N . ARG A 1 160 ? 26.427 -2.078 0.467 1.00 54.94 160 ARG A N 1
ATOM 1270 C CA . ARG A 1 160 ? 25.857 -2.543 -0.801 1.00 54.94 160 ARG A CA 1
ATOM 1271 C C . ARG A 1 160 ? 26.011 -1.500 -1.905 1.00 54.94 160 ARG A C 1
ATOM 1273 O O . ARG A 1 160 ? 26.376 -1.875 -3.007 1.00 54.94 160 ARG A O 1
ATOM 1280 N N . ALA A 1 161 ? 25.898 -0.209 -1.604 1.00 53.50 161 ALA A N 1
ATOM 1281 C CA . ALA A 1 161 ? 26.242 0.870 -2.531 1.00 53.50 161 ALA A CA 1
ATOM 1282 C C . ALA A 1 161 ? 27.731 0.851 -2.943 1.00 53.50 161 ALA A C 1
ATOM 1284 O O . ALA A 1 161 ? 28.078 1.349 -4.012 1.00 53.50 161 ALA A O 1
ATOM 1285 N N . LYS A 1 162 ? 28.615 0.238 -2.136 1.00 51.62 162 LYS A N 1
ATOM 1286 C CA . LYS A 1 162 ? 30.008 -0.068 -2.520 1.00 51.62 162 LYS A CA 1
ATOM 1287 C C . LYS A 1 162 ? 30.159 -1.386 -3.299 1.00 51.62 162 LYS A C 1
ATOM 1289 O O . LYS A 1 162 ? 31.135 -1.528 -4.028 1.00 51.62 162 LYS A O 1
ATOM 1294 N N . LEU A 1 163 ? 29.233 -2.335 -3.145 1.00 44.16 163 LEU A N 1
ATOM 1295 C CA . LEU A 1 163 ? 29.277 -3.691 -3.720 1.00 44.16 163 LEU A CA 1
ATOM 1296 C C . LEU A 1 163 ? 28.450 -3.863 -5.006 1.00 44.16 163 LEU A C 1
ATOM 1298 O O . LEU A 1 163 ? 28.750 -4.761 -5.785 1.00 44.16 163 LEU A O 1
ATOM 1302 N N . GLU A 1 164 ? 27.485 -2.987 -5.301 1.00 44.59 164 GLU A N 1
ATOM 1303 C CA . GLU A 1 164 ? 26.677 -2.977 -6.540 1.00 44.59 164 GLU A CA 1
ATOM 1304 C C . GLU A 1 164 ? 27.466 -2.590 -7.811 1.00 44.59 164 GLU A C 1
ATOM 1306 O O . GLU A 1 164 ? 26.897 -2.237 -8.841 1.00 44.59 164 GLU A O 1
ATOM 1311 N N . GLY A 1 165 ? 28.789 -2.758 -7.781 1.00 44.03 165 GLY A N 1
ATOM 1312 C CA . GLY A 1 165 ? 29.565 -3.097 -8.970 1.00 44.03 165 GLY A CA 1
ATOM 1313 C C . GLY A 1 165 ? 29.409 -4.562 -9.411 1.00 44.03 165 GLY A C 1
ATOM 1314 O O . GLY A 1 165 ? 29.769 -4.870 -10.544 1.00 44.03 165 GLY A O 1
ATOM 1315 N N . LEU A 1 166 ? 28.893 -5.478 -8.575 1.00 41.94 166 LEU A N 1
ATOM 1316 C CA . LEU A 1 166 ? 28.899 -6.922 -8.857 1.00 41.94 166 LEU A CA 1
ATOM 1317 C C . LEU A 1 166 ? 27.673 -7.683 -8.277 1.00 41.94 166 LEU A C 1
ATOM 1319 O O . LEU A 1 166 ? 27.651 -8.061 -7.112 1.00 41.94 166 LEU A O 1
ATOM 1323 N N . VAL A 1 167 ? 26.725 -7.990 -9.179 1.00 37.09 167 VAL A N 1
ATOM 1324 C CA . VAL A 1 167 ? 25.785 -9.148 -9.226 1.00 37.09 167 VAL A CA 1
ATOM 1325 C C . VAL A 1 167 ? 24.589 -9.217 -8.242 1.00 37.09 167 VAL A C 1
ATOM 1327 O O . VAL A 1 167 ? 24.716 -9.094 -7.029 1.00 37.09 167 VAL A O 1
ATOM 1330 N N . GLY A 1 168 ? 23.396 -9.479 -8.810 1.00 37.62 168 GLY A N 1
ATOM 1331 C CA . GLY A 1 168 ? 22.088 -9.578 -8.139 1.00 37.62 168 GLY A CA 1
ATOM 1332 C C . GLY A 1 168 ? 21.612 -11.004 -7.806 1.00 37.62 168 GLY A C 1
ATOM 1333 O O . GLY A 1 168 ? 22.210 -11.990 -8.230 1.00 37.62 168 GLY A O 1
ATOM 1334 N N . ARG A 1 169 ? 20.510 -11.110 -7.044 1.00 32.59 169 ARG A N 1
ATOM 1335 C CA . ARG A 1 169 ? 19.839 -12.378 -6.690 1.00 32.59 169 ARG A CA 1
ATOM 1336 C C . ARG A 1 169 ? 18.307 -12.245 -6.681 1.00 32.59 169 ARG A C 1
ATOM 1338 O O . ARG A 1 169 ? 17.784 -11.276 -6.143 1.00 32.59 169 ARG A O 1
ATOM 1345 N N . HIS A 1 170 ? 17.647 -13.248 -7.267 1.00 27.52 170 HIS A N 1
ATOM 1346 C CA . HIS A 1 170 ? 16.201 -13.532 -7.274 1.00 27.52 170 HIS A CA 1
ATOM 1347 C C . HIS A 1 170 ? 15.764 -14.306 -6.016 1.00 27.52 170 HIS A C 1
ATOM 1349 O O . HIS A 1 170 ? 16.566 -15.072 -5.478 1.00 27.52 170 HIS A O 1
ATOM 1355 N N . VAL A 1 171 ? 14.485 -14.194 -5.626 1.00 27.33 171 VAL A N 1
ATOM 1356 C CA . VAL A 1 171 ? 13.767 -15.169 -4.775 1.00 27.33 171 VAL A CA 1
ATOM 1357 C C . VAL A 1 171 ? 12.310 -15.285 -5.257 1.00 27.33 171 VAL A C 1
ATOM 1359 O O . VAL A 1 171 ? 11.686 -14.268 -5.543 1.00 27.33 171 VAL A O 1
ATOM 1362 N N . ALA A 1 172 ? 11.816 -16.523 -5.363 1.00 25.06 172 ALA A N 1
ATOM 1363 C CA . ALA A 1 172 ? 10.463 -16.913 -5.775 1.00 25.06 172 ALA A CA 1
ATOM 1364 C C . ALA A 1 172 ? 9.431 -16.797 -4.633 1.00 25.06 172 ALA A C 1
ATOM 1366 O O . ALA A 1 172 ? 9.806 -16.852 -3.458 1.00 25.06 172 ALA A O 1
ATOM 1367 N N . VAL A 1 173 ? 8.143 -16.686 -4.978 1.00 26.77 173 VAL A N 1
ATOM 1368 C CA . VAL A 1 173 ? 7.011 -16.695 -4.034 1.00 26.77 173 VAL A CA 1
ATOM 1369 C C . VAL A 1 173 ? 5.973 -17.718 -4.506 1.00 26.77 173 VAL A C 1
ATOM 1371 O O . VAL A 1 173 ? 5.649 -17.750 -5.689 1.00 26.77 173 VAL A O 1
ATOM 1374 N N . ASP A 1 174 ? 5.512 -18.561 -3.576 1.00 25.73 174 ASP A N 1
ATOM 1375 C CA . ASP A 1 174 ? 4.414 -19.521 -3.744 1.00 25.73 174 ASP A CA 1
ATOM 1376 C C . ASP A 1 174 ? 3.058 -18.842 -3.493 1.00 25.73 174 ASP A C 1
ATOM 1378 O O . ASP A 1 174 ? 2.862 -18.190 -2.463 1.00 25.73 174 ASP A O 1
ATOM 1382 N N . ASP A 1 175 ? 2.116 -19.071 -4.407 1.00 34.03 175 ASP A N 1
ATOM 1383 C CA . ASP A 1 175 ? 0.727 -18.620 -4.349 1.00 34.03 175 ASP A CA 1
ATOM 1384 C C . ASP A 1 175 ? -0.167 -19.646 -3.639 1.00 34.03 175 ASP A C 1
ATOM 1386 O O . ASP A 1 175 ? -0.332 -20.774 -4.106 1.00 34.03 175 ASP A O 1
ATOM 1390 N N . SER A 1 176 ? -0.848 -19.246 -2.558 1.00 29.42 176 SER A N 1
ATOM 1391 C CA . SER A 1 176 ? -2.173 -19.813 -2.273 1.00 29.42 176 SER A CA 1
ATOM 1392 C C . SER A 1 176 ? -3.088 -18.890 -1.455 1.00 29.42 176 SER A C 1
ATOM 1394 O O . SER A 1 176 ? -2.803 -18.523 -0.318 1.00 29.42 176 SER A O 1
ATOM 1396 N N . ALA A 1 177 ? -4.247 -18.646 -2.075 1.00 29.86 177 ALA A N 1
ATOM 1397 C CA . ALA A 1 177 ? -5.591 -18.506 -1.510 1.00 29.86 177 ALA A CA 1
ATOM 1398 C C . ALA A 1 177 ? -6.013 -17.196 -0.810 1.00 29.86 177 ALA A C 1
ATOM 1400 O O . ALA A 1 177 ? -5.783 -16.990 0.379 1.00 29.86 177 ALA A O 1
ATOM 1401 N N . TYR A 1 178 ? -6.880 -16.439 -1.497 1.00 34.88 178 TYR A N 1
ATOM 1402 C CA . TYR A 1 178 ? -8.093 -15.890 -0.878 1.00 34.88 178 TYR A CA 1
ATOM 1403 C C . TYR A 1 178 ? -9.215 -15.770 -1.925 1.00 34.88 178 TYR A C 1
ATOM 1405 O O . TYR A 1 178 ? -9.105 -14.997 -2.869 1.00 34.88 178 TYR A O 1
ATOM 1413 N N . ASN A 1 179 ? -10.274 -16.571 -1.771 1.00 35.56 179 ASN A N 1
ATOM 1414 C CA . ASN A 1 179 ? -11.469 -16.580 -2.622 1.00 35.56 179 ASN A CA 1
ATOM 1415 C C . ASN A 1 179 ? -12.690 -16.303 -1.727 1.00 35.56 179 ASN A C 1
ATOM 1417 O O . ASN A 1 179 ? -13.216 -17.223 -1.102 1.00 35.56 179 ASN A O 1
ATOM 1421 N N . ASP A 1 180 ? -13.123 -15.041 -1.649 1.00 37.22 180 ASP A N 1
ATOM 1422 C CA . ASP A 1 180 ? -14.426 -14.647 -1.095 1.00 37.22 180 ASP A CA 1
ATOM 1423 C C . ASP A 1 180 ? -15.127 -13.693 -2.087 1.00 37.22 180 ASP A C 1
ATOM 1425 O O . ASP A 1 180 ? -14.631 -12.583 -2.319 1.00 37.22 180 ASP A O 1
ATOM 1429 N N . PRO A 1 181 ? -16.269 -14.097 -2.682 1.00 35.47 181 PRO A N 1
ATOM 1430 C CA . PRO A 1 181 ? -16.948 -13.361 -3.750 1.00 35.47 181 PRO A CA 1
ATOM 1431 C C . PRO A 1 181 ? -17.584 -12.023 -3.327 1.00 35.47 181 PRO A C 1
ATOM 1433 O O . PRO A 1 181 ? -18.168 -11.352 -4.176 1.00 35.47 181 PRO A O 1
ATOM 1436 N N . LYS A 1 182 ? -17.491 -11.610 -2.053 1.00 33.81 182 LYS A N 1
ATOM 1437 C CA . LYS A 1 182 ? -17.984 -10.300 -1.572 1.00 33.81 182 LYS A CA 1
ATOM 1438 C C . LYS A 1 182 ? -16.889 -9.281 -1.240 1.00 33.81 182 LYS A C 1
ATOM 1440 O O . LYS A 1 182 ? -17.197 -8.208 -0.726 1.00 33.81 182 LYS A O 1
ATOM 1445 N N . SER A 1 183 ? -15.625 -9.594 -1.522 1.00 33.59 183 SER A N 1
ATOM 1446 C CA . SER A 1 183 ? -14.486 -8.735 -1.188 1.00 33.59 183 SER A CA 1
ATOM 1447 C C . SER A 1 183 ? -13.815 -8.160 -2.439 1.00 33.59 183 SER A C 1
ATOM 1449 O O . SER A 1 183 ? -13.455 -8.899 -3.350 1.00 33.59 183 SER A O 1
ATOM 1451 N N . VAL A 1 184 ? -13.637 -6.835 -2.485 1.00 41.22 184 VAL A N 1
ATOM 1452 C CA . VAL A 1 184 ? -12.795 -6.174 -3.494 1.00 41.22 184 VAL A CA 1
ATOM 1453 C C . VAL A 1 184 ? -11.393 -6.031 -2.911 1.00 41.22 184 VAL A C 1
ATOM 1455 O O . VAL A 1 184 ? -11.186 -5.366 -1.893 1.00 41.22 184 VAL A O 1
ATOM 1458 N N . CYS A 1 185 ? -10.432 -6.703 -3.544 1.00 35.00 185 CYS A N 1
ATOM 1459 C CA . CYS A 1 185 ? -9.027 -6.665 -3.166 1.00 35.00 185 CYS A CA 1
ATOM 1460 C C . CYS A 1 185 ? -8.310 -5.632 -4.040 1.00 35.00 185 CYS A C 1
ATOM 1462 O O . CYS A 1 185 ? -8.150 -5.832 -5.244 1.00 35.00 185 CYS A O 1
ATOM 1464 N N . LEU A 1 186 ? -7.885 -4.519 -3.445 1.00 41.22 186 LEU A N 1
ATOM 1465 C CA . LEU A 1 186 ? -7.027 -3.549 -4.117 1.00 41.22 186 LEU A CA 1
ATOM 1466 C C . LEU A 1 186 ? -5.585 -3.998 -3.900 1.00 41.22 186 LEU A C 1
ATOM 1468 O O . LEU A 1 186 ? -4.937 -3.641 -2.913 1.00 41.22 186 LEU A O 1
ATOM 1472 N N . VAL A 1 187 ? -5.109 -4.861 -4.797 1.00 35.34 187 VAL A N 1
ATOM 1473 C CA . VAL A 1 187 ? -3.733 -5.355 -4.752 1.00 35.34 187 VAL A CA 1
ATOM 1474 C C . VAL A 1 187 ? -2.792 -4.244 -5.211 1.00 35.34 187 VAL A C 1
ATOM 1476 O O . VAL A 1 187 ? -3.063 -3.596 -6.221 1.00 35.34 187 VAL A O 1
ATOM 1479 N N . LYS A 1 188 ? -1.655 -4.044 -4.530 1.00 38.25 188 LYS A N 1
ATOM 1480 C CA . LYS A 1 188 ? -0.568 -3.170 -5.019 1.00 38.25 188 LYS A CA 1
ATOM 1481 C C . LYS A 1 188 ? -0.044 -3.581 -6.406 1.00 38.25 188 LYS A C 1
ATOM 1483 O O . LYS A 1 188 ? 0.601 -2.788 -7.075 1.00 38.25 188 LYS A O 1
ATOM 1488 N N . GLU A 1 189 ? -0.387 -4.778 -6.874 1.00 35.50 189 GLU A N 1
ATOM 1489 C CA . GLU A 1 189 ? -0.125 -5.256 -8.235 1.00 35.50 189 GLU A CA 1
ATOM 1490 C C . GLU A 1 189 ? -1.204 -4.854 -9.258 1.00 35.50 189 GLU A C 1
ATOM 1492 O O . GLU A 1 189 ? -0.958 -4.933 -10.456 1.00 35.50 189 GLU A O 1
ATOM 1497 N N . CYS A 1 190 ? -2.361 -4.335 -8.829 1.00 34.34 190 CYS A N 1
ATOM 1498 C CA . CYS A 1 190 ? -3.359 -3.717 -9.717 1.00 34.34 190 CYS A CA 1
ATOM 1499 C C . CYS A 1 190 ? -3.068 -2.242 -10.035 1.00 34.34 190 CYS A C 1
ATOM 1501 O O . CYS A 1 190 ? -3.759 -1.646 -10.860 1.00 34.34 190 CYS A O 1
ATOM 1503 N N . LEU A 1 191 ? -2.030 -1.664 -9.423 1.00 38.69 191 LEU A N 1
ATOM 1504 C CA . LEU A 1 191 ? -1.477 -0.363 -9.782 1.00 38.69 191 LEU A CA 1
ATOM 1505 C C . LEU A 1 191 ? 0.026 -0.505 -10.016 1.00 38.69 191 LEU A C 1
ATOM 1507 O O . LEU A 1 191 ? 0.841 -0.362 -9.108 1.00 38.69 191 LEU A O 1
ATOM 1511 N N . VAL A 1 192 ? 0.398 -0.820 -11.253 1.00 30.80 192 VAL A N 1
ATOM 1512 C CA . VAL A 1 192 ? 1.792 -1.045 -11.638 1.00 30.80 192 VAL A CA 1
ATOM 1513 C C . VAL A 1 192 ? 2.590 0.253 -11.482 1.00 30.80 192 VAL A C 1
ATOM 1515 O O . VAL A 1 192 ? 2.569 1.118 -12.357 1.00 30.80 192 VAL A O 1
ATOM 1518 N N . ARG A 1 193 ? 3.338 0.383 -10.383 1.00 35.00 193 ARG A N 1
ATOM 1519 C CA . ARG A 1 193 ? 4.498 1.277 -10.307 1.00 35.00 193 ARG A CA 1
ATOM 1520 C C . ARG A 1 193 ? 5.736 0.438 -10.535 1.00 35.00 193 ARG A C 1
ATOM 1522 O O . ARG A 1 193 ? 5.939 -0.575 -9.871 1.00 35.00 193 ARG A O 1
ATOM 1529 N N . ILE A 1 194 ? 6.586 0.903 -11.442 1.00 29.42 194 ILE A N 1
ATOM 1530 C CA . ILE A 1 194 ? 7.973 0.483 -11.439 1.00 29.42 194 ILE A CA 1
ATOM 1531 C C . ILE A 1 194 ? 8.855 1.720 -11.437 1.00 29.42 194 ILE A C 1
ATOM 1533 O O . ILE A 1 194 ? 9.097 2.347 -12.472 1.00 29.42 194 ILE A O 1
ATOM 1537 N N . GLU A 1 195 ? 9.306 2.090 -10.245 1.00 31.20 195 GLU A N 1
ATOM 1538 C CA . GLU A 1 195 ? 10.347 3.096 -10.060 1.00 31.20 195 GLU A CA 1
ATOM 1539 C C . GLU A 1 195 ? 11.693 2.483 -9.724 1.00 31.20 195 GLU A C 1
ATOM 1541 O O . GLU A 1 195 ? 11.750 1.604 -8.837 1.00 31.20 195 GLU A O 1
#

=== Feature glossary ===
A reading guide for the features in this record.

Start from the sequence.

  · Sequence gives the chain of amino acids in standard one-letter code (A=alanine, C=cysteine, …, Y=tyrosine), read N→C. It is the only feature that is directly encoded by the gene; all structural featu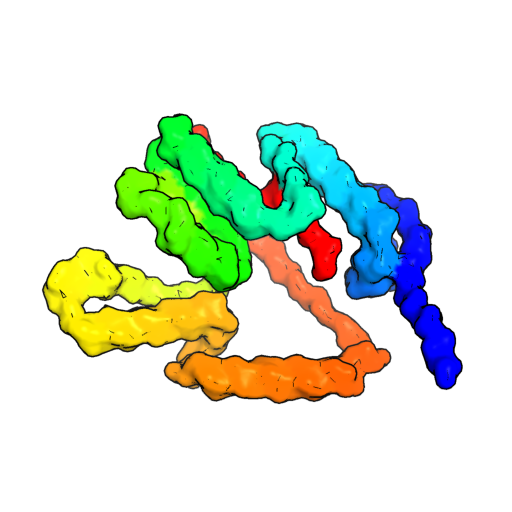res are derived from the folded form of this sequence.

Fold it, and you get atomic coordinates and the backbone conformation that goes with them.

  · Structure coordinates are given as an mmCIF _atom_site loop: one row per atom with element, residue name, chain id, sequence number, and x/y/z position in Å. Only the four main-chain atoms per residue are included here; side chains are omitted to keep the record compact.

  · Backbone dihedral angles. Every residue except chain termini has a φ (preceding-C → N → Cα → C) and a ψ (N → Cα → C → next-N). They are reported in degrees following the IUPAC sign convention. Secondary structure is essentially a statement about which (φ, ψ) basin each residue occupies.

  · Eight-state secondary structure (DSSP): H is the canonical α-helix, G the tighter 3₁₀-helix, I the wider π-helix; E/B are β-structure, T and S are turns and bends, and '-' is everything else. DSSP derives these from the pattern of main-chain N–H···O=C hydrogen bonds, not from the sequence.

  · SS3 is a coarse heli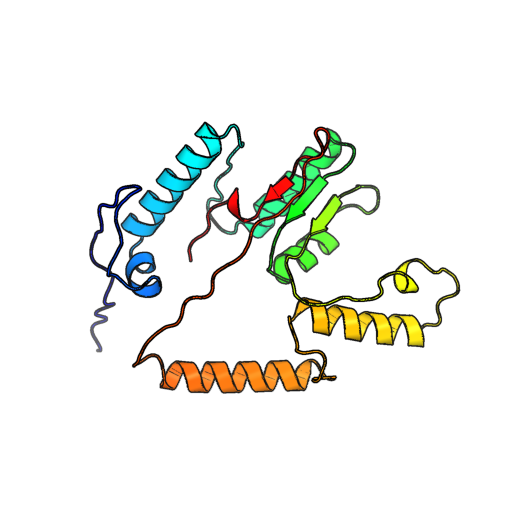x/strand/coil call (letters a/b/c) made by the P-SEA algorithm from inter-Cα distances and dihedrals. It is less detailed than DSSP but needs only Cα positions.

Summarize the fold with a handful of shape descriptors and a per-residue structural alphabet.

  · Radius of gyration (Rg) is the root-mean-square distance of Cα atoms from their centroid — a single number for overall size and compactness. A globular domain of N residues has Rg ≈ 2.2·N^0.38 Å; an extended or disordered chain has a much larger Rg. The Cα contact count is the number of residue pairs whose Cα atoms are within 8 Å and are more than four positions apart in sequence — a standard proxy for tertiary packing density. The bounding box is the smallest axis-aligned box enclosing all Cα atoms.

  · 3Di is Foldseek's structural alphabet. Each residue is assigned one of twenty discrete states based on how its Cα sits relative to its spatial (not sequential) neighbors. Aligning 3Di strings finds structural homologs roughly as well as full 3D superposition, but orders of magnitude faster.

  · Solvent-accessible surface area (SASA) is the area in Å² traced out by the centre of a 1.4 Å probe sphere (a water molecule) rolled over the protein's van der Waals surface (Shrake–Rupley / Lee–Richards construction). Buried residues have near-zero SASA; fully exposed residues can exceed 200 Å². The total SASA scales roughly with the number of surface residues.

Ask how reliable the model is.

  · For AlphaFold models, the B-factor field carries pLDDT — the model's own estimate of local accuracy on a 0–100 scale. Regions with pLDDT<50 should be treated as essentially unmodeled; they often correspond to intrinsically disordered segments.

  · For experimental (PDB) structures, the B-factor (temperature factor) quantifies the positional spread of each atom in the crystal — a combination of thermal vibration and static disorder — in units of Å². High B-factors mark flexible loops or poorly resolved regions; low B-factors mark the rigid, well-ordered core.

  · Predicted Aligned Error (PAE) is an AlphaFold confidence matrix: entry (i, j) is the expected error in the position of residue j, in ångströms, when the prediction is superimposed on the true structure at residue i. Low PAE within a block of residues means that block is internally rigid and well-predicted; high PAE between two blocks means their relative placement is uncertain even if each block individually is confident.

Place it in context: what it resembles, what it is annotated as, and how it looks.

  · Structural nearest neighbors (via Foldseek easy-search vs the PDB). Reported per hit: target PDB id, E-value, and alignment TM-score. A TM-score above ~0.5 is the conventional threshold for 'same fold'.

  · Functional annotations link the protein to curated databases. InterPro entries identify conserved domains and families by matching the sequence against member-database signatures (Pfam, PROSITE, CDD, …). Gene Ontology (GO) terms describe molecular function, biological process, and cellular component in a controlled vocabulary. CATH places the structure in a hierarchical fold classification (Class/Architecture/Topology/Homologous-superfamily). The organism is the source species.

  · The contact map is a binary N×N matrix image: pixel (i, j) is dark where Cα_i and Cα_j are within 8 Å and |i−j|>4. Because the |i−j|>4 filter removes local helical contacts, off-diagonal stripes parallel to the main diagonal indicate parallel β-sheets; stripes perpendicular to it indicate antiparallel β-sheets. The Ramachandran plot scatters every residue's (φ, ψ) pair against the sterically allowed regions. The PAE heatmap renders the predicted-aligned-error matrix.

  · Six rendered views show the 3D structure from the faces of a cube — i.e. along ±x, ±y, ±z. Rendering representation is drawn randomly per protein from cartoon (secondary-structure ribbons), sticks (backbone bonds), or molecular surface; coloring is either N→C rainbow (blue at the N-terminus through red at the C-terminus) or one color per chain.